Protein AF-A0A1G1P4G5-F1 (afdb_monomer)

Foldseek 3Di:
DDDDDDPPPDDPPPPPVLPDWDADPNDTDSDPPPFDWDQDPNDTGTDDPVVVVVVVVVVVVVVVVVVVVVVVVVVVVVVVVVVVVVVVVVVVVVVVVPDPDDPDPVVVVVVVVVVVVVVVVVVVVVVVVVVVVVVVVVVVVVVVVVVVVVVVVVVVVVVVVVVVVVVVVVVVVVVVVVVVD

Sequence (181 aa):
MCLALCFSGMLPERQCHAQNTKKVDGLNFQVPEDWPIEKRGGVLGPIPTEEYVSMKFKDIDEEFESLKSELRDKISELQSNLDNLGSQLSKGTNNSEEQGAAQGAVGVDVAGILARLDEVESQLGRLDRKLTSKLMDVQKVFEENNLRAQTLEKSFEELQTQFFKLDEEVGYIAEKQRSAY

Solvent-accessible surface area (backbone atoms only — not comparable to full-atom values): 10755 Å² total; per-residue (Å²): 143,82,85,85,78,79,81,81,72,80,71,78,78,76,80,63,87,51,83,40,75,44,76,56,98,88,43,79,39,73,36,59,90,85,60,59,70,46,74,57,97,88,46,77,41,66,62,57,68,69,58,54,52,53,51,53,51,48,54,51,52,54,52,49,53,51,51,51,49,56,50,51,52,53,52,51,52,53,51,53,52,50,54,51,50,52,53,51,49,56,52,54,57,63,57,62,79,78,58,98,80,67,99,75,62,67,67,59,57,54,51,51,50,50,56,51,49,55,50,51,52,52,50,50,54,52,49,50,53,52,50,53,51,52,50,51,52,53,50,50,53,49,54,54,49,52,53,49,49,56,50,50,52,53,53,47,55,52,50,52,54,52,48,54,52,52,54,51,51,51,50,52,52,53,52,53,54,61,76,74,110

Structure (mmCIF, N/CA/C/O backbone):
data_AF-A0A1G1P4G5-F1
#
_entry.id   AF-A0A1G1P4G5-F1
#
loop_
_atom_site.group_PDB
_atom_site.id
_atom_site.type_symbol
_atom_site.label_atom_id
_atom_site.label_alt_id
_atom_site.label_comp_id
_atom_site.label_asym_id
_atom_site.label_entity_id
_atom_site.label_seq_id
_atom_site.pdbx_PDB_ins_code
_atom_site.Cartn_x
_atom_site.Cartn_y
_atom_site.Cartn_z
_atom_site.occupancy
_atom_site.B_iso_or_equiv
_atom_site.auth_seq_id
_atom_site.auth_comp_id
_atom_site.auth_asym_id
_atom_site.auth_atom_id
_atom_site.pdbx_PDB_model_num
ATOM 1 N N . MET A 1 1 ? 58.154 -15.653 -15.538 1.00 44.38 1 MET A N 1
ATOM 2 C CA . MET A 1 1 ? 57.351 -14.847 -14.596 1.00 44.38 1 MET A CA 1
ATOM 3 C C . MET A 1 1 ? 56.565 -13.812 -15.382 1.00 44.38 1 MET A C 1
ATOM 5 O O . MET A 1 1 ? 57.176 -12.892 -15.900 1.00 44.38 1 MET A O 1
ATOM 9 N N . CYS A 1 2 ? 55.254 -14.002 -15.508 1.00 36.62 2 CYS A N 1
ATOM 10 C CA . CYS A 1 2 ? 54.230 -12.951 -15.546 1.00 36.62 2 CYS A CA 1
ATOM 11 C C . CYS A 1 2 ? 52.883 -13.677 -15.498 1.00 36.62 2 CYS A C 1
ATOM 13 O O . CYS A 1 2 ? 52.493 -14.352 -16.446 1.00 36.62 2 CYS A O 1
ATOM 15 N N . LEU A 1 3 ? 52.262 -13.638 -14.321 1.00 37.12 3 LEU A N 1
ATOM 16 C CA . LEU A 1 3 ? 50.957 -14.220 -14.040 1.00 37.12 3 LEU A CA 1
ATOM 17 C C . LEU A 1 3 ? 49.886 -13.350 -14.701 1.00 37.12 3 LEU A C 1
ATOM 19 O O . LEU A 1 3 ? 49.756 -12.172 -14.377 1.00 37.12 3 LEU A O 1
ATOM 23 N N . ALA A 1 4 ? 49.126 -13.945 -15.617 1.00 41.41 4 ALA A N 1
ATOM 24 C CA . ALA A 1 4 ? 47.882 -13.384 -16.116 1.00 41.41 4 ALA A CA 1
ATOM 25 C C . ALA A 1 4 ? 46.827 -13.462 -15.003 1.00 41.41 4 ALA A C 1
ATOM 27 O O . ALA A 1 4 ? 46.321 -14.538 -14.686 1.00 41.41 4 ALA A O 1
ATOM 28 N N . LEU A 1 5 ? 46.511 -12.323 -14.390 1.00 40.78 5 LEU A N 1
ATOM 29 C CA . LEU A 1 5 ? 45.370 -12.195 -13.491 1.00 40.78 5 LEU A CA 1
ATOM 30 C C . LEU A 1 5 ? 44.119 -11.943 -14.337 1.00 40.78 5 LEU A C 1
ATOM 32 O O . LEU A 1 5 ? 43.865 -10.828 -14.786 1.00 40.78 5 LEU A O 1
ATOM 36 N N . CYS A 1 6 ? 43.347 -13.005 -14.562 1.00 39.03 6 CYS A N 1
ATOM 37 C CA . CYS A 1 6 ? 41.973 -12.902 -15.033 1.00 39.03 6 CYS A CA 1
ATOM 38 C C . CYS A 1 6 ? 41.134 -12.258 -13.924 1.00 39.03 6 CYS A C 1
ATOM 40 O O . CYS A 1 6 ? 40.818 -12.896 -12.921 1.00 39.03 6 CYS A O 1
ATOM 42 N N . PHE A 1 7 ? 40.773 -10.992 -14.107 1.00 35.56 7 PHE A N 1
ATOM 43 C CA . PHE A 1 7 ? 39.777 -10.305 -13.293 1.00 35.56 7 PHE A CA 1
ATOM 44 C C . PHE A 1 7 ? 38.386 -10.857 -13.654 1.00 35.56 7 PHE A C 1
ATOM 46 O O . PHE A 1 7 ? 37.657 -10.288 -14.460 1.00 35.56 7 PHE A O 1
ATOM 53 N N . SER A 1 8 ? 38.015 -12.004 -13.079 1.00 42.38 8 SER A N 1
ATOM 54 C CA . SER A 1 8 ? 36.608 -12.418 -12.986 1.00 42.38 8 SER A CA 1
ATOM 55 C C . SER A 1 8 ? 35.958 -11.638 -11.846 1.00 42.38 8 SER A C 1
ATOM 57 O O . SER A 1 8 ? 35.749 -12.149 -10.749 1.00 42.38 8 SER A O 1
ATOM 59 N N . GLY A 1 9 ? 35.712 -10.353 -12.098 1.00 37.72 9 GLY A N 1
ATOM 60 C CA . GLY A 1 9 ? 34.874 -9.516 -11.254 1.00 37.72 9 GLY A CA 1
ATOM 61 C C . GLY A 1 9 ? 33.419 -9.906 -11.469 1.00 37.72 9 GLY A C 1
ATOM 62 O O . GLY A 1 9 ? 32.793 -9.463 -12.426 1.00 37.72 9 GLY A O 1
ATOM 63 N N . MET A 1 10 ? 32.928 -10.775 -10.589 1.00 41.53 10 MET A N 1
ATOM 64 C CA . MET A 1 10 ? 31.521 -11.078 -10.342 1.00 41.53 10 MET A CA 1
ATOM 65 C C . MET A 1 10 ? 30.705 -9.774 -10.335 1.00 41.53 10 MET A C 1
ATOM 67 O O . MET A 1 10 ? 30.746 -9.010 -9.371 1.00 41.53 10 MET A O 1
ATOM 71 N N . LEU A 1 11 ? 29.975 -9.502 -11.417 1.00 40.28 11 LEU A N 1
ATOM 72 C CA . LEU A 1 11 ? 28.860 -8.564 -11.359 1.00 40.28 11 LEU A CA 1
ATOM 73 C C . LEU A 1 11 ? 27.818 -9.186 -10.418 1.00 40.28 11 LEU A C 1
ATOM 75 O O . LEU A 1 11 ? 27.476 -10.355 -10.619 1.00 40.28 11 LEU A O 1
ATOM 79 N N . PRO A 1 12 ? 27.323 -8.466 -9.396 1.00 43.78 12 PRO A N 1
ATOM 80 C CA . PRO A 1 12 ? 26.194 -8.955 -8.624 1.00 43.78 12 PRO A CA 1
ATOM 81 C C . PRO A 1 12 ? 25.030 -9.150 -9.595 1.00 43.78 12 PRO A C 1
ATOM 83 O O . PRO A 1 12 ? 24.704 -8.242 -10.365 1.00 43.78 12 PRO A O 1
ATOM 86 N N . GLU A 1 13 ? 24.448 -10.350 -9.595 1.00 44.91 13 GLU A N 1
ATOM 87 C CA . GLU A 1 13 ? 23.198 -10.640 -10.289 1.00 44.91 13 GLU A CA 1
ATOM 88 C C . GLU A 1 13 ? 22.212 -9.524 -9.955 1.00 44.91 13 GLU A C 1
ATOM 90 O O . GLU A 1 13 ? 21.739 -9.404 -8.822 1.00 44.91 13 GLU A O 1
ATOM 95 N N . ARG A 1 14 ? 21.926 -8.664 -10.939 1.00 43.44 14 ARG A N 1
ATOM 96 C CA . ARG A 1 14 ? 20.788 -7.758 -10.860 1.00 43.44 14 ARG A CA 1
ATOM 97 C C . ARG A 1 14 ? 19.579 -8.669 -10.720 1.00 43.44 14 ARG A C 1
ATOM 99 O O . ARG A 1 14 ? 19.181 -9.304 -11.696 1.00 43.44 14 ARG A O 1
ATOM 106 N N . GLN A 1 15 ? 19.046 -8.775 -9.506 1.00 43.94 15 GLN A N 1
ATOM 107 C CA . GLN A 1 15 ? 17.776 -9.432 -9.244 1.00 43.94 15 GLN A CA 1
ATOM 108 C C . GLN A 1 15 ? 16.715 -8.664 -10.030 1.00 43.94 15 GLN A C 1
ATOM 110 O O . GLN A 1 15 ? 16.171 -7.657 -9.589 1.00 43.94 15 GLN A O 1
ATOM 115 N N . CYS A 1 16 ? 16.483 -9.098 -11.262 1.00 44.03 16 CYS A N 1
ATOM 116 C CA . CYS A 1 16 ? 15.376 -8.654 -12.075 1.00 44.03 16 CYS A CA 1
ATOM 117 C C . CYS A 1 16 ? 14.118 -9.158 -11.366 1.00 44.03 16 CYS A C 1
ATOM 119 O O . CYS A 1 16 ? 13.862 -10.355 -11.293 1.00 44.03 16 CYS A O 1
ATOM 121 N N . HIS A 1 17 ? 13.348 -8.237 -10.787 1.00 54.22 17 HIS A N 1
ATOM 122 C CA . HIS A 1 17 ? 12.143 -8.546 -10.012 1.00 54.22 17 HIS A CA 1
ATOM 123 C C . HIS A 1 17 ? 10.994 -9.156 -10.843 1.00 54.22 17 HIS A C 1
ATOM 125 O O . HIS A 1 17 ? 9.915 -9.396 -10.311 1.00 54.22 17 HIS A O 1
ATOM 131 N N . ALA A 1 18 ? 11.211 -9.475 -12.121 1.00 55.62 18 ALA A N 1
ATOM 132 C CA . ALA A 1 18 ? 10.303 -10.296 -12.912 1.00 55.62 18 ALA A CA 1
ATOM 133 C C . ALA A 1 18 ? 10.624 -11.789 -12.706 1.00 55.62 18 ALA A C 1
ATOM 135 O O . ALA A 1 18 ? 11.143 -12.459 -13.594 1.00 55.62 18 ALA A O 1
ATOM 136 N N . GLN A 1 19 ? 10.348 -12.314 -11.507 1.00 58.97 1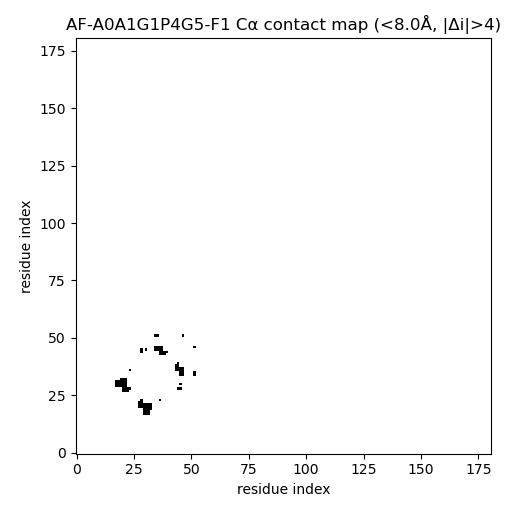9 GLN A N 1
ATOM 137 C CA . GLN A 1 19 ? 10.624 -13.724 -11.183 1.00 58.97 19 GLN A CA 1
ATOM 138 C C . GLN A 1 19 ? 9.630 -14.709 -11.824 1.00 58.97 19 GLN A C 1
ATOM 140 O O . GLN A 1 19 ? 9.916 -15.902 -11.889 1.00 58.97 19 GLN A O 1
ATOM 145 N N . ASN A 1 20 ? 8.501 -14.223 -12.351 1.00 71.38 20 ASN A N 1
ATOM 146 C CA . ASN A 1 20 ? 7.428 -15.064 -12.876 1.00 71.38 20 ASN A CA 1
ATOM 147 C C . ASN A 1 20 ? 7.205 -14.831 -14.376 1.00 71.38 20 ASN A C 1
ATOM 149 O O . ASN A 1 20 ? 7.153 -13.700 -14.857 1.00 71.38 20 ASN A O 1
ATOM 153 N N . THR A 1 21 ? 7.073 -15.932 -15.123 1.00 79.38 21 THR A N 1
ATOM 154 C CA . THR A 1 21 ? 6.713 -15.911 -16.546 1.00 79.38 21 THR A CA 1
ATOM 155 C C . THR A 1 21 ? 5.237 -16.255 -16.690 1.00 79.38 21 THR A C 1
ATOM 157 O O . THR A 1 21 ? 4.823 -17.372 -16.381 1.00 79.38 21 THR A O 1
ATOM 160 N N . LYS A 1 22 ? 4.441 -15.309 -17.188 1.00 83.69 22 LYS A N 1
ATOM 161 C CA . LYS A 1 22 ? 3.013 -15.493 -17.458 1.00 83.69 22 LYS A CA 1
ATOM 162 C C . LYS A 1 22 ? 2.816 -15.847 -18.928 1.00 83.69 22 LYS A C 1
ATOM 164 O O . LYS A 1 22 ? 3.270 -15.114 -19.807 1.00 83.69 22 LYS A O 1
ATOM 169 N N . LYS A 1 23 ? 2.155 -16.974 -19.204 1.00 85.44 23 LYS A N 1
ATOM 170 C CA . LYS A 1 23 ? 1.887 -17.439 -20.571 1.00 85.44 23 LYS A CA 1
ATOM 171 C C . LYS A 1 23 ? 0.440 -17.156 -20.959 1.00 85.44 23 LYS A C 1
ATOM 173 O O . LYS A 1 23 ? -0.471 -17.681 -20.326 1.00 85.44 23 LYS A O 1
ATOM 178 N N . VAL A 1 24 ? 0.238 -16.368 -22.012 1.00 85.19 24 VAL A N 1
ATOM 17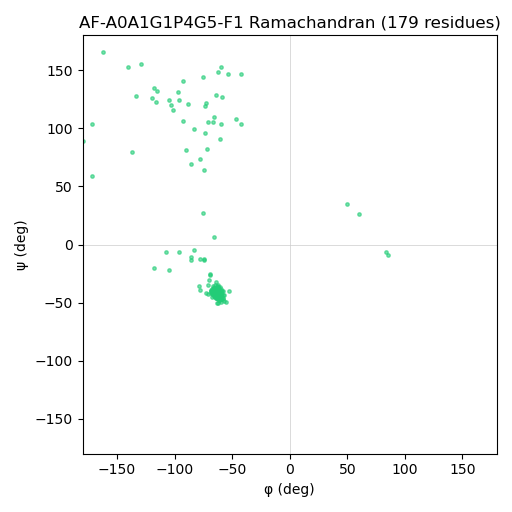9 C CA . VAL A 1 24 ? -1.088 -16.032 -22.556 1.00 85.19 24 VAL A CA 1
ATOM 180 C C . VAL A 1 24 ? -1.045 -16.190 -24.072 1.00 85.19 24 VAL A C 1
ATOM 182 O O . VAL A 1 24 ? -0.134 -15.676 -24.713 1.00 85.19 24 VAL A O 1
ATOM 185 N N . ASP A 1 25 ? -1.980 -16.954 -24.640 1.00 81.38 25 ASP A N 1
ATOM 186 C CA . ASP A 1 25 ? -2.090 -17.224 -26.086 1.00 81.38 25 ASP A CA 1
ATOM 187 C C . ASP A 1 25 ? -0.778 -17.671 -26.762 1.00 81.38 25 ASP A C 1
ATOM 189 O O . ASP A 1 25 ? -0.487 -17.354 -27.912 1.00 81.38 25 ASP A O 1
ATOM 193 N N . GLY A 1 26 ? 0.044 -18.430 -26.029 1.00 83.50 26 GLY A N 1
ATOM 194 C CA . GLY A 1 26 ? 1.330 -18.934 -26.518 1.00 83.50 26 GLY A CA 1
ATOM 195 C C . GLY A 1 26 ? 2.501 -17.953 -26.394 1.00 83.50 26 GLY A C 1
ATOM 196 O O . GLY A 1 26 ? 3.637 -18.368 -26.615 1.00 83.50 26 GLY A O 1
ATOM 197 N N . LEU A 1 27 ? 2.252 -16.707 -25.983 1.00 83.06 27 LEU A N 1
ATOM 198 C CA . LEU A 1 27 ? 3.266 -15.694 -25.700 1.00 83.06 27 LEU A CA 1
ATOM 199 C C . LEU A 1 27 ? 3.654 -15.715 -24.219 1.00 83.06 27 LEU A C 1
ATOM 201 O O . LEU A 1 27 ? 2.807 -15.894 -23.345 1.00 83.06 27 LEU A O 1
ATOM 205 N N . ASN A 1 28 ? 4.946 -15.536 -23.947 1.00 87.19 28 ASN A N 1
ATOM 206 C CA . ASN A 1 28 ? 5.502 -15.508 -22.598 1.00 87.19 28 ASN A CA 1
ATOM 207 C C . ASN A 1 28 ? 5.835 -14.063 -22.2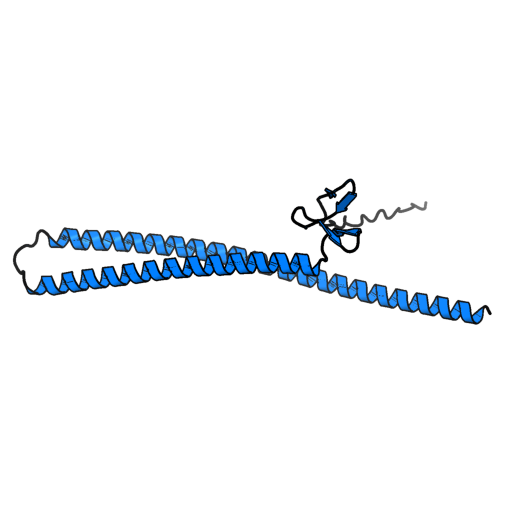17 1.00 87.19 28 ASN A C 1
ATOM 209 O O . ASN A 1 28 ? 6.612 -13.409 -22.910 1.00 87.19 28 ASN A O 1
ATOM 213 N N . PHE A 1 29 ? 5.285 -13.594 -21.102 1.00 87.25 29 PHE A N 1
ATOM 214 C CA . PHE A 1 29 ? 5.503 -12.252 -20.572 1.00 87.25 29 PHE A CA 1
ATOM 215 C C . PHE A 1 29 ? 6.224 -12.334 -19.224 1.00 87.25 29 PHE A C 1
ATOM 217 O O . PHE A 1 29 ? 5.832 -13.112 -18.355 1.00 87.25 29 PHE A O 1
ATOM 224 N N . GLN A 1 30 ? 7.275 -11.532 -19.051 1.00 88.31 30 GLN A N 1
ATOM 225 C CA . GLN A 1 30 ? 7.998 -11.393 -17.783 1.00 88.31 30 GLN A CA 1
ATOM 226 C C . GLN A 1 30 ? 7.366 -10.268 -16.966 1.00 88.31 30 GLN A C 1
ATOM 228 O O . GLN A 1 30 ? 7.819 -9.127 -17.002 1.00 88.31 30 GLN A O 1
ATOM 233 N N . VAL A 1 31 ? 6.274 -10.589 -16.280 1.00 87.25 31 VAL A N 1
ATOM 234 C CA . VAL A 1 31 ? 5.516 -9.639 -15.463 1.00 87.25 31 VAL A CA 1
ATOM 235 C C . VAL A 1 31 ? 5.039 -10.317 -14.174 1.00 87.25 31 VAL A C 1
ATOM 237 O O . VAL A 1 31 ? 4.851 -11.536 -14.167 1.00 87.25 31 VAL A O 1
ATOM 240 N N . PRO A 1 32 ? 4.841 -9.549 -13.087 1.00 86.00 32 PRO A N 1
ATOM 241 C CA . PRO A 1 32 ? 4.101 -9.976 -11.904 1.00 86.00 32 PRO A CA 1
ATOM 242 C C . PRO A 1 32 ? 2.815 -10.747 -12.231 1.00 86.00 32 PRO A C 1
ATOM 244 O O . PRO A 1 32 ? 2.156 -10.506 -13.244 1.00 86.00 32 PRO A O 1
ATOM 247 N N . GLU A 1 33 ? 2.467 -11.700 -11.368 1.00 84.88 33 GLU A N 1
ATOM 248 C CA . GLU A 1 33 ? 1.374 -12.657 -11.594 1.00 84.88 33 GLU A CA 1
ATOM 249 C C . GLU A 1 33 ? 0.011 -11.971 -11.778 1.00 84.88 33 GLU A C 1
ATOM 251 O O . GLU A 1 33 ? -0.790 -12.332 -12.649 1.00 84.88 33 GLU A O 1
ATOM 256 N N . ASP A 1 34 ? -0.200 -10.918 -11.005 1.00 86.19 34 ASP A N 1
ATOM 257 C CA . ASP A 1 34 ? -1.376 -10.064 -10.945 1.00 86.19 34 ASP A CA 1
ATOM 258 C C . ASP A 1 34 ? -1.401 -8.959 -12.012 1.00 86.19 34 ASP A C 1
ATOM 260 O O . ASP A 1 34 ? -2.410 -8.269 -12.147 1.00 86.19 34 ASP A O 1
ATOM 264 N N . TRP A 1 35 ? -0.344 -8.806 -12.819 1.00 89.12 35 TRP A N 1
ATOM 265 C CA . TRP A 1 35 ? -0.330 -7.825 -13.902 1.00 89.12 35 TRP A CA 1
ATOM 266 C C . TRP A 1 35 ? -1.236 -8.291 -15.056 1.00 89.12 35 TRP A C 1
ATOM 268 O O . TRP A 1 35 ? -1.039 -9.388 -15.610 1.00 89.12 35 TRP A O 1
ATOM 278 N N . PRO A 1 36 ? -2.252 -7.500 -15.444 1.00 90.06 36 PRO A N 1
ATOM 279 C CA . PRO A 1 36 ? -3.166 -7.878 -16.512 1.00 90.06 36 PRO A CA 1
ATOM 280 C C . PRO A 1 36 ? -2.517 -7.725 -17.893 1.00 90.06 36 PRO A C 1
ATOM 282 O O . PRO A 1 36 ? -1.725 -6.815 -18.151 1.00 90.06 36 PRO A O 1
ATOM 285 N N . ILE A 1 37 ? -2.867 -8.649 -18.788 1.00 90.06 37 ILE A N 1
ATOM 286 C CA . ILE A 1 37 ? -2.421 -8.682 -20.183 1.00 90.06 37 ILE A CA 1
ATOM 287 C C . ILE A 1 37 ? -3.661 -8.492 -21.048 1.00 90.06 37 ILE A C 1
ATOM 289 O O . ILE A 1 37 ? -4.614 -9.263 -20.942 1.00 90.06 37 ILE A O 1
ATOM 293 N N . GLU A 1 38 ? -3.645 -7.472 -21.898 1.00 90.19 38 GLU A N 1
ATOM 294 C CA . GLU A 1 38 ? -4.788 -7.062 -22.708 1.00 90.19 38 GLU A CA 1
ATOM 295 C C . GLU A 1 38 ? -4.405 -6.916 -24.179 1.00 90.19 38 GLU A C 1
ATOM 297 O O . GLU A 1 38 ? -3.252 -6.669 -24.541 1.00 90.19 38 GLU A O 1
ATOM 302 N N . LYS A 1 39 ? -5.400 -7.057 -25.058 1.00 88.94 39 LYS A N 1
ATOM 303 C CA . LYS A 1 39 ? -5.226 -6.812 -26.488 1.00 88.94 39 LYS A CA 1
ATOM 304 C C . LYS A 1 39 ? -5.589 -5.365 -26.801 1.00 88.94 39 LYS A C 1
ATOM 306 O O . LYS A 1 39 ? -6.767 -5.020 -26.848 1.00 88.94 39 LYS A O 1
ATOM 311 N N . ARG A 1 40 ? -4.588 -4.525 -27.068 1.00 83.62 40 ARG A N 1
ATOM 312 C CA . ARG A 1 40 ? -4.765 -3.105 -27.416 1.00 83.62 40 ARG A CA 1
ATOM 313 C C . ARG A 1 40 ? -4.187 -2.843 -28.803 1.00 83.62 40 ARG A C 1
ATOM 315 O O . ARG A 1 40 ? -3.062 -3.226 -29.102 1.00 83.62 40 ARG A O 1
ATOM 322 N N . GLY A 1 41 ? -4.989 -2.262 -29.696 1.00 81.88 41 GLY A N 1
ATOM 323 C CA . GLY A 1 41 ? -4.559 -1.995 -31.077 1.00 81.88 41 GLY A CA 1
ATOM 324 C C . GLY A 1 41 ? -4.153 -3.247 -31.870 1.00 81.88 41 GLY A C 1
ATOM 325 O O . GLY A 1 41 ? -3.328 -3.164 -32.771 1.00 81.88 41 GLY A O 1
ATOM 326 N N . GLY A 1 42 ? -4.691 -4.422 -31.521 1.00 86.38 42 GLY A N 1
ATOM 327 C CA . GLY A 1 42 ? -4.344 -5.693 -32.167 1.00 86.38 42 GLY A CA 1
ATOM 328 C C . GLY A 1 42 ? -3.104 -6.394 -31.600 1.00 86.38 42 GLY A C 1
ATOM 329 O O . GLY A 1 42 ? -2.902 -7.565 -31.920 1.00 86.38 42 GLY A O 1
ATOM 330 N N . VAL A 1 43 ? -2.341 -5.738 -30.722 1.00 84.12 43 VAL A N 1
ATOM 331 C CA . VAL A 1 43 ? -1.168 -6.300 -30.039 1.00 84.12 43 VAL A CA 1
ATOM 332 C C . VAL A 1 43 ? -1.577 -6.793 -28.653 1.00 84.12 43 VAL A C 1
ATOM 334 O O . VAL A 1 43 ? -2.262 -6.083 -27.917 1.00 84.12 43 VAL A O 1
ATOM 337 N N . LEU A 1 44 ? -1.192 -8.023 -28.310 1.00 90.06 44 LEU A N 1
ATOM 338 C CA . LEU A 1 44 ? -1.388 -8.589 -26.976 1.00 90.06 44 LEU A CA 1
ATOM 339 C C . LEU A 1 44 ? -0.181 -8.231 -26.104 1.00 90.06 44 LEU A C 1
ATOM 341 O O . LEU A 1 44 ? 0.945 -8.590 -26.449 1.00 90.06 44 LEU A O 1
ATOM 345 N N . GLY A 1 45 ? -0.406 -7.531 -24.994 1.00 89.62 45 GLY A N 1
ATOM 346 C CA . GLY A 1 45 ? 0.675 -7.105 -24.111 1.00 89.62 45 GLY A CA 1
ATOM 347 C C . GLY A 1 45 ? 0.202 -6.709 -22.715 1.00 89.62 45 GLY A C 1
ATOM 348 O O . GLY A 1 45 ? -1.000 -6.551 -22.491 1.00 89.62 45 GLY A O 1
ATOM 349 N N . PRO A 1 46 ? 1.130 -6.583 -21.754 1.00 89.69 46 PRO A N 1
ATOM 350 C CA . PRO A 1 46 ? 0.802 -6.074 -20.431 1.00 89.69 46 PRO A CA 1
ATOM 351 C C . PRO A 1 46 ? 0.292 -4.635 -20.526 1.00 89.69 46 PRO A C 1
ATOM 353 O O . PRO A 1 46 ? 0.712 -3.875 -21.404 1.00 89.69 46 PRO A O 1
ATOM 356 N N . ILE A 1 47 ? -0.606 -4.257 -19.615 1.00 91.50 47 ILE A N 1
ATOM 357 C CA . ILE A 1 47 ? -1.017 -2.853 -19.497 1.00 91.50 47 ILE A CA 1
ATOM 358 C C . ILE A 1 47 ? 0.199 -1.966 -19.168 1.00 91.50 47 ILE A C 1
ATOM 360 O O . ILE A 1 47 ? 1.150 -2.458 -18.546 1.00 91.50 47 ILE A O 1
ATOM 364 N N . PRO A 1 48 ? 0.186 -0.676 -19.553 1.00 90.19 48 PRO A N 1
ATOM 365 C CA . PRO A 1 48 ? 1.243 0.263 -19.196 1.00 90.19 48 PRO A CA 1
ATOM 366 C C . PRO A 1 48 ? 1.502 0.298 -17.688 1.00 90.19 48 PRO A C 1
ATOM 368 O O . PRO A 1 48 ? 0.585 0.144 -16.875 1.00 90.19 48 PRO A O 1
ATOM 371 N N . THR A 1 49 ? 2.759 0.529 -17.318 1.00 87.19 49 THR A N 1
ATOM 372 C CA . THR A 1 49 ? 3.217 0.616 -15.926 1.00 87.19 49 THR A CA 1
ATOM 373 C C . THR A 1 49 ? 2.406 1.610 -15.110 1.00 87.19 49 THR A C 1
ATOM 375 O O . THR A 1 49 ? 2.059 1.332 -13.967 1.00 87.19 49 THR A O 1
ATOM 378 N N . GLU A 1 50 ? 2.057 2.747 -15.702 1.00 89.38 50 GLU A N 1
ATOM 379 C CA . GLU A 1 50 ? 1.338 3.836 -15.043 1.00 89.38 50 GLU A CA 1
ATOM 380 C C . GLU A 1 50 ? -0.077 3.396 -14.655 1.00 89.38 50 GLU A C 1
ATOM 382 O O . GLU A 1 50 ? -0.559 3.709 -13.566 1.00 89.38 50 GLU A O 1
ATOM 387 N N . GLU A 1 51 ? -0.731 2.625 -15.524 1.00 89.38 51 GLU A N 1
ATOM 388 C CA . GLU A 1 51 ? -2.075 2.098 -15.298 1.00 89.38 51 GLU A CA 1
ATOM 389 C C . GLU A 1 51 ? -2.063 0.980 -14.252 1.00 89.38 51 GLU A C 1
ATOM 391 O O . GLU A 1 51 ? -2.899 0.980 -13.350 1.00 89.38 51 GLU A O 1
ATOM 396 N N . TYR A 1 52 ? -1.074 0.084 -14.312 1.00 89.75 52 TYR A N 1
ATOM 397 C CA . TYR A 1 52 ? -0.893 -0.969 -13.311 1.00 89.75 52 TYR A CA 1
ATOM 398 C C . TYR A 1 52 ? -0.647 -0.392 -11.913 1.00 89.75 52 TYR A C 1
ATOM 400 O O . TYR A 1 52 ? -1.297 -0.786 -10.946 1.00 89.75 52 TYR A O 1
ATOM 408 N N . VAL A 1 53 ? 0.249 0.590 -11.810 1.00 88.81 53 VAL A N 1
ATOM 409 C CA . VAL A 1 53 ? 0.544 1.279 -10.550 1.00 88.81 53 VAL A CA 1
ATOM 410 C C . VAL A 1 53 ? -0.689 2.027 -10.041 1.00 88.81 53 VAL A C 1
ATOM 412 O O . VAL A 1 53 ? -1.013 1.935 -8.860 1.00 88.81 53 VAL A O 1
ATOM 415 N N . SER A 1 54 ? -1.431 2.701 -10.925 1.00 90.31 54 SER A N 1
ATOM 416 C CA . SER A 1 54 ? -2.681 3.378 -10.555 1.00 90.31 54 SER A CA 1
ATOM 417 C C . SER A 1 54 ? -3.736 2.407 -10.024 1.00 90.31 54 SER A C 1
ATOM 419 O O . SER A 1 54 ? -4.444 2.734 -9.075 1.00 90.31 54 SER A O 1
ATOM 421 N N . MET A 1 55 ? -3.842 1.214 -10.614 1.00 89.44 55 MET A N 1
ATOM 422 C CA . MET A 1 55 ? -4.737 0.160 -10.136 1.00 89.44 55 MET A CA 1
ATOM 423 C C . MET A 1 55 ? -4.347 -0.286 -8.724 1.00 89.44 55 MET A C 1
ATOM 425 O O . MET A 1 55 ? -5.192 -0.307 -7.839 1.00 89.44 55 MET A O 1
ATOM 429 N N . LYS A 1 56 ? -3.054 -0.524 -8.478 1.00 89.31 56 LYS A N 1
ATOM 430 C CA . LYS A 1 56 ? -2.561 -0.898 -7.145 1.00 89.31 56 LYS A CA 1
ATOM 431 C C . LYS A 1 56 ? -2.782 0.169 -6.086 1.00 89.31 56 LYS A C 1
ATOM 433 O O . LYS A 1 56 ? -3.107 -0.171 -4.955 1.00 89.31 56 LYS A O 1
ATOM 438 N N . PHE A 1 57 ? -2.635 1.443 -6.435 1.00 91.19 57 PHE A N 1
ATOM 439 C CA . PHE A 1 57 ? -2.949 2.520 -5.500 1.00 91.19 57 PHE A CA 1
ATOM 440 C C . PHE A 1 57 ? -4.439 2.581 -5.163 1.00 91.19 57 PHE A C 1
ATOM 442 O O . PHE A 1 57 ? -4.770 2.763 -3.998 1.00 91.19 57 PHE A O 1
ATOM 449 N N . LYS A 1 58 ? -5.328 2.348 -6.136 1.00 90.25 58 LYS A N 1
ATOM 450 C CA . LYS A 1 58 ? -6.771 2.269 -5.865 1.00 90.25 58 LYS A CA 1
ATOM 451 C C . LYS A 1 58 ? -7.124 1.122 -4.924 1.00 90.25 58 LYS A C 1
ATOM 453 O O . LYS A 1 58 ? -7.868 1.353 -3.981 1.00 90.25 58 LYS A O 1
ATOM 458 N N . ASP A 1 59 ? -6.560 -0.066 -5.144 1.00 88.31 59 ASP A N 1
ATOM 459 C CA . ASP A 1 59 ? -6.789 -1.217 -4.261 1.00 88.31 59 ASP A CA 1
ATOM 460 C C . ASP A 1 59 ? -6.382 -0.881 -2.810 1.00 88.31 59 ASP A C 1
ATOM 462 O O . ASP A 1 59 ? -7.123 -1.146 -1.865 1.00 88.31 59 ASP A O 1
ATOM 466 N N . ILE A 1 60 ? -5.228 -0.225 -2.633 1.00 87.88 60 ILE A N 1
ATOM 467 C CA . ILE A 1 60 ? -4.738 0.215 -1.317 1.00 87.88 60 ILE A CA 1
ATOM 468 C C . ILE A 1 60 ? -5.656 1.281 -0.702 1.00 87.88 60 ILE A C 1
ATOM 470 O O . ILE A 1 60 ? -5.942 1.221 0.495 1.00 87.88 60 ILE A O 1
ATOM 474 N N . ASP A 1 61 ? -6.123 2.250 -1.491 1.00 88.38 61 ASP A N 1
ATOM 475 C CA . ASP A 1 61 ? -7.044 3.291 -1.023 1.00 88.38 61 ASP A CA 1
ATOM 476 C C . ASP A 1 61 ? -8.383 2.688 -0.560 1.00 88.38 61 ASP A C 1
ATOM 478 O O . ASP A 1 61 ? -8.921 3.088 0.477 1.00 88.38 61 ASP A O 1
ATOM 482 N N . GLU A 1 62 ? -8.904 1.693 -1.281 1.00 90.25 62 GLU A N 1
ATOM 483 C CA . GLU A 1 62 ? -10.123 0.965 -0.911 1.00 90.25 62 GLU A CA 1
ATOM 484 C C . GLU A 1 62 ? -9.943 0.174 0.392 1.00 90.25 62 GLU A C 1
ATOM 486 O O . GLU A 1 62 ? -10.786 0.260 1.294 1.00 90.25 62 GLU A O 1
ATOM 491 N N . GLU A 1 63 ? -8.825 -0.543 0.544 1.00 88.88 63 GLU A N 1
ATOM 492 C CA . GLU A 1 63 ? -8.483 -1.227 1.796 1.00 88.88 63 GLU A CA 1
ATOM 493 C C . GLU A 1 63 ? -8.364 -0.241 2.966 1.00 88.88 63 GLU A C 1
ATOM 495 O O . GLU A 1 63 ? -8.833 -0.516 4.077 1.00 88.88 63 GLU A O 1
ATOM 500 N N . PHE A 1 64 ? -7.771 0.929 2.723 1.00 91.19 64 PHE A N 1
ATOM 501 C CA . PHE A 1 64 ? -7.599 1.958 3.739 1.00 91.19 64 PHE A CA 1
ATOM 502 C C . PHE A 1 64 ? -8.937 2.560 4.184 1.00 91.19 64 PHE A C 1
ATOM 504 O O . PHE A 1 64 ? -9.186 2.687 5.388 1.00 91.19 64 PHE A O 1
ATOM 511 N N . GLU A 1 65 ? -9.831 2.887 3.249 1.00 89.69 65 GLU A N 1
ATOM 512 C CA . GLU A 1 65 ? -11.171 3.382 3.583 1.00 89.69 65 GLU A CA 1
ATOM 513 C C . GLU A 1 65 ? -12.019 2.310 4.287 1.00 89.69 65 GLU A C 1
ATOM 515 O O . GLU A 1 65 ? -12.707 2.623 5.264 1.00 89.69 65 GLU A O 1
ATOM 520 N N . SER A 1 66 ? -11.902 1.036 3.896 1.00 89.62 66 SER A N 1
ATOM 521 C CA . SER A 1 66 ? -12.540 -0.075 4.616 1.00 89.62 66 SER A CA 1
ATOM 522 C C . SER A 1 66 ? -12.050 -0.163 6.065 1.00 89.62 66 SER A C 1
ATOM 524 O O . SER A 1 66 ? -12.850 -0.253 6.999 1.00 89.62 66 SER A O 1
ATOM 526 N N . LEU A 1 67 ? -10.734 -0.085 6.280 1.00 87.94 67 LEU A N 1
ATOM 527 C CA . LEU A 1 67 ? -10.139 -0.144 7.615 1.00 87.94 67 LEU A CA 1
ATOM 528 C C . LEU A 1 67 ? -10.578 1.040 8.488 1.00 87.94 67 LEU A C 1
ATOM 530 O O . LEU A 1 67 ? -10.849 0.888 9.681 1.00 87.94 67 LEU A O 1
ATOM 534 N N . LYS A 1 68 ? -10.664 2.228 7.892 1.00 90.06 68 LYS A N 1
ATOM 535 C CA . LYS A 1 68 ? -11.137 3.448 8.549 1.00 90.06 68 LYS A CA 1
ATOM 536 C C . LYS A 1 68 ? -12.614 3.357 8.931 1.00 90.06 68 LYS A C 1
ATOM 538 O O . LYS A 1 68 ? -12.975 3.833 10.009 1.00 90.06 68 LYS A O 1
ATOM 543 N N . SER A 1 69 ? -13.449 2.735 8.096 1.00 89.50 69 SER A N 1
ATOM 544 C CA . SER A 1 69 ? -14.847 2.446 8.433 1.00 89.50 69 SER A CA 1
ATOM 545 C C . SER A 1 69 ? -14.936 1.490 9.620 1.00 89.50 69 SER A C 1
ATOM 547 O O . SER A 1 69 ? -15.573 1.823 10.614 1.00 89.50 69 SER A O 1
ATOM 549 N N . GLU A 1 70 ? -14.215 0.364 9.582 1.00 90.56 70 GLU A N 1
ATOM 550 C CA . GLU A 1 70 ? -14.215 -0.612 10.681 1.00 90.56 70 GLU A CA 1
ATOM 551 C C . GLU A 1 70 ? -13.759 0.025 12.005 1.00 90.56 70 GLU A C 1
ATOM 553 O O . GLU A 1 70 ? -14.322 -0.233 13.071 1.00 90.56 70 GLU A O 1
ATOM 558 N N . LEU A 1 71 ? -12.746 0.894 11.950 1.00 90.06 71 LEU A N 1
ATOM 559 C CA . LEU A 1 71 ? -12.275 1.624 13.122 1.00 90.06 71 LEU A CA 1
ATOM 560 C C . LEU A 1 71 ? -13.344 2.583 13.663 1.00 90.06 71 LEU A C 1
ATOM 562 O O . LEU A 1 71 ? -13.547 2.650 14.875 1.00 90.06 71 LEU A O 1
ATOM 566 N N . ARG A 1 72 ? -14.034 3.314 12.781 1.00 90.31 72 ARG A N 1
ATOM 567 C CA . ARG A 1 72 ? -15.119 4.225 13.165 1.00 90.31 72 ARG A CA 1
ATOM 568 C C . ARG A 1 72 ? -16.270 3.474 13.831 1.00 90.31 72 ARG A C 1
ATOM 570 O O . ARG A 1 72 ? -16.783 3.948 14.846 1.00 90.31 72 ARG A O 1
ATOM 577 N N . ASP A 1 73 ? -16.641 2.318 13.297 1.00 90.69 73 ASP A N 1
ATOM 578 C CA . ASP A 1 73 ? -17.725 1.501 13.840 1.00 90.69 73 ASP A CA 1
ATOM 579 C C . ASP A 1 73 ? -17.378 1.015 15.252 1.00 90.69 73 ASP A C 1
ATOM 581 O O . ASP A 1 73 ? -18.166 1.196 16.179 1.00 90.69 73 ASP A O 1
ATOM 585 N N . LYS A 1 74 ? -16.147 0.529 15.461 1.00 88.94 74 LYS A N 1
ATOM 586 C CA . LYS A 1 74 ? -15.671 0.112 16.792 1.00 88.94 74 LYS A CA 1
ATOM 587 C C . LYS A 1 74 ? -15.598 1.257 17.795 1.00 88.94 74 LYS A C 1
ATOM 589 O O . LYS A 1 74 ? -15.916 1.066 18.966 1.00 88.94 74 LYS A O 1
ATOM 594 N N . ILE A 1 75 ? -15.186 2.449 17.363 1.00 88.88 75 ILE A N 1
ATOM 595 C CA . ILE A 1 75 ? -15.189 3.637 18.230 1.00 88.88 75 ILE A CA 1
ATOM 596 C C . ILE A 1 75 ? -16.623 4.004 18.624 1.00 88.88 75 ILE A C 1
ATOM 598 O O . ILE A 1 75 ? -16.875 4.305 19.788 1.00 88.88 75 ILE A O 1
ATOM 602 N N . SER A 1 76 ? -17.563 3.937 17.681 1.00 89.25 76 SER A N 1
ATOM 603 C CA . SER A 1 76 ? -18.976 4.238 17.939 1.00 89.25 76 SER A CA 1
ATOM 604 C C . SER A 1 76 ? -19.600 3.221 18.901 1.00 89.25 76 SER A C 1
ATOM 606 O O . SER A 1 76 ? -20.329 3.594 19.819 1.00 89.25 76 SER A O 1
ATOM 608 N N . GLU A 1 77 ? -19.263 1.938 18.749 1.00 90.12 77 GLU A N 1
ATOM 609 C CA . GLU A 1 77 ? -19.665 0.878 19.675 1.00 90.12 77 GLU A CA 1
ATOM 610 C C . GLU A 1 77 ? -19.129 1.143 21.091 1.00 90.12 77 GLU A C 1
ATOM 612 O O . GLU A 1 77 ? -19.894 1.132 22.058 1.00 90.12 77 GLU A O 1
ATOM 617 N N . LEU A 1 78 ? -17.840 1.476 21.221 1.00 87.19 78 LEU A N 1
ATOM 618 C CA . LEU A 1 78 ? -17.231 1.836 22.505 1.00 87.19 78 LEU A CA 1
ATOM 619 C C . LEU A 1 78 ? -17.905 3.052 23.153 1.00 87.19 78 LEU A C 1
ATOM 621 O O . LEU A 1 78 ? -18.176 3.024 24.353 1.00 87.19 78 LEU A O 1
ATOM 625 N N . GLN A 1 79 ? -18.212 4.093 22.376 1.00 87.25 79 GLN A N 1
ATOM 626 C CA . GLN A 1 79 ? -18.940 5.266 22.867 1.00 87.25 79 GLN A CA 1
ATOM 627 C C . GLN A 1 79 ? -20.323 4.882 23.400 1.00 87.25 79 GLN A C 1
ATOM 629 O O . GLN A 1 79 ? -20.668 5.243 24.522 1.00 87.25 79 GLN A O 1
ATOM 634 N N . SER A 1 80 ? -21.077 4.068 22.656 1.00 87.12 80 SER A N 1
ATOM 635 C CA . SER A 1 80 ? -22.404 3.616 23.090 1.00 87.12 80 SER A CA 1
ATOM 636 C C . SER A 1 80 ? -22.362 2.783 24.377 1.00 87.12 80 SER A C 1
ATOM 638 O O . SER A 1 80 ? -23.230 2.915 25.243 1.00 87.12 80 SER A O 1
ATOM 640 N N . ASN A 1 81 ? -21.320 1.964 24.546 1.00 90.31 81 ASN A N 1
ATOM 641 C CA . ASN A 1 81 ? -21.113 1.173 25.753 1.00 90.31 81 ASN A CA 1
ATOM 642 C C . ASN A 1 81 ? -20.778 2.061 26.958 1.00 90.31 81 ASN A C 1
ATOM 644 O O . ASN A 1 81 ? -21.294 1.818 28.050 1.00 90.31 81 ASN A O 1
ATOM 648 N N . LEU A 1 82 ? -19.970 3.109 26.762 1.00 86.38 82 LEU A N 1
ATOM 649 C CA . LEU A 1 82 ? -19.675 4.101 27.799 1.00 86.38 82 LEU A CA 1
ATOM 650 C C . LEU A 1 82 ? -20.919 4.900 28.201 1.00 86.38 82 LEU A C 1
ATOM 652 O O . LEU A 1 82 ? -21.172 5.056 29.395 1.00 86.38 82 LEU A O 1
ATOM 656 N N . ASP A 1 83 ? -21.729 5.339 27.239 1.00 85.62 83 ASP A N 1
ATOM 657 C CA . ASP A 1 83 ? -22.977 6.058 27.514 1.00 85.62 83 ASP A CA 1
ATOM 658 C C . ASP A 1 83 ? -23.977 5.175 28.274 1.00 85.62 83 ASP A C 1
ATOM 660 O O . ASP A 1 83 ? -24.615 5.611 29.239 1.00 85.62 83 ASP A O 1
ATOM 664 N N . ASN A 1 84 ? -24.080 3.899 27.894 1.00 87.12 84 ASN A N 1
ATOM 665 C CA . ASN A 1 84 ? -24.912 2.932 28.600 1.00 87.12 84 ASN A CA 1
ATOM 666 C C . ASN A 1 84 ? -24.419 2.724 30.041 1.00 87.12 84 ASN A C 1
ATOM 668 O O . ASN A 1 84 ? -25.224 2.799 30.972 1.00 87.12 84 ASN A O 1
ATOM 672 N N . LEU A 1 85 ? -23.108 2.557 30.247 1.00 79.25 85 LEU A N 1
ATOM 673 C CA . LEU A 1 85 ? -22.510 2.447 31.581 1.00 79.25 85 LEU A CA 1
ATOM 674 C C . LEU A 1 85 ? -22.786 3.700 32.428 1.00 79.25 85 LEU A C 1
ATOM 676 O O . LEU A 1 85 ? -23.212 3.583 33.576 1.00 79.25 85 LEU A O 1
ATOM 680 N N . GLY A 1 86 ? -22.616 4.892 31.851 1.00 80.31 86 GLY A N 1
ATOM 681 C CA . GLY A 1 86 ? -22.938 6.160 32.504 1.00 80.31 86 GLY A CA 1
ATOM 682 C C . GLY A 1 86 ? -24.405 6.224 32.930 1.00 80.31 86 GLY A C 1
ATOM 683 O O . GLY A 1 86 ? -24.710 6.576 34.067 1.00 80.31 86 GLY A O 1
ATOM 684 N N . SER A 1 87 ? -25.320 5.780 32.063 1.00 80.12 87 SER A N 1
ATOM 685 C CA . SER A 1 87 ? -26.750 5.725 32.376 1.00 80.12 87 SER A CA 1
ATOM 686 C C . SER A 1 87 ? -27.095 4.711 33.477 1.00 80.12 87 SER A C 1
ATOM 688 O O . SER A 1 87 ? -27.983 4.970 34.292 1.00 80.12 87 SER A O 1
ATOM 690 N N . GLN A 1 8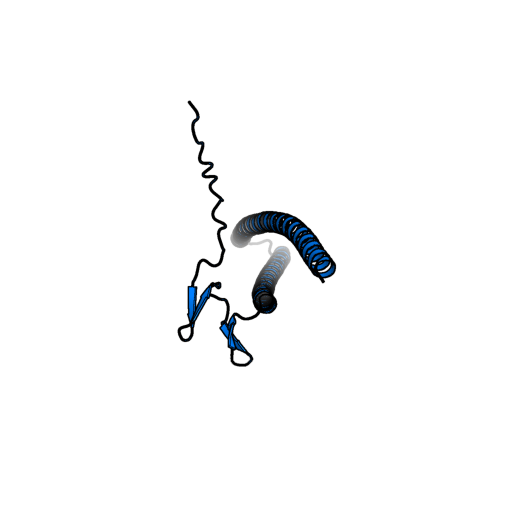8 ? -26.395 3.570 33.534 1.00 81.25 88 GLN A N 1
ATOM 691 C CA . GLN A 1 88 ? -26.544 2.576 34.601 1.00 81.25 88 GLN A CA 1
ATOM 692 C C . GLN A 1 88 ? -26.050 3.134 35.935 1.00 81.25 88 GLN A C 1
ATOM 694 O O . GLN A 1 88 ? -26.743 2.999 36.942 1.00 81.25 88 GLN A O 1
ATOM 699 N N . LEU A 1 89 ? -24.917 3.838 35.927 1.00 72.56 89 LEU A N 1
ATOM 700 C CA . LEU A 1 89 ? -24.372 4.481 37.116 1.00 72.56 89 LEU A CA 1
ATOM 701 C C . LEU A 1 89 ? -25.308 5.581 37.632 1.00 72.56 89 LEU A C 1
ATOM 703 O O . LEU A 1 89 ? -25.638 5.586 38.811 1.00 72.56 89 LEU A O 1
ATOM 707 N N . SER A 1 90 ? -25.822 6.456 36.761 1.00 72.62 90 SER A N 1
ATOM 708 C CA . SER A 1 90 ? -26.791 7.486 37.161 1.00 72.62 90 SER A CA 1
ATOM 709 C C . SER A 1 90 ? -28.084 6.894 37.734 1.00 72.62 90 SER A C 1
ATOM 711 O O . SER A 1 90 ? -28.636 7.439 38.687 1.00 72.62 90 SER A O 1
ATOM 713 N N . LYS A 1 91 ? -28.561 5.758 37.207 1.00 72.06 91 LYS A N 1
ATOM 714 C CA . LYS A 1 91 ? -29.711 5.035 37.778 1.00 72.06 91 LYS A CA 1
ATOM 715 C C . LYS A 1 91 ? -29.384 4.413 39.139 1.00 72.06 91 LYS A C 1
ATOM 717 O O . LYS A 1 91 ? -30.213 4.488 40.040 1.00 72.06 91 LYS A O 1
ATOM 722 N N . GLY A 1 92 ? -28.188 3.848 39.303 1.00 60.03 92 GLY A N 1
ATOM 723 C CA . GLY A 1 92 ? -27.701 3.329 40.584 1.00 60.03 92 GLY A CA 1
ATOM 724 C C . GLY A 1 92 ? -27.595 4.415 41.658 1.00 60.03 92 GLY A C 1
ATOM 725 O O . GLY A 1 92 ? -28.025 4.198 42.787 1.00 60.03 92 GLY A O 1
ATOM 726 N N . THR A 1 93 ? -27.118 5.609 41.296 1.00 52.44 93 THR A N 1
ATOM 727 C CA . THR A 1 93 ? -26.999 6.755 42.211 1.00 52.44 93 THR A CA 1
ATOM 728 C C . THR A 1 93 ? -28.365 7.302 42.634 1.00 52.44 93 THR A C 1
ATOM 730 O O . THR A 1 93 ? -28.571 7.551 43.818 1.00 52.44 93 THR A O 1
ATOM 733 N N . ASN A 1 94 ? -29.328 7.406 41.711 1.00 55.03 94 ASN A N 1
ATOM 734 C CA . ASN A 1 94 ? -30.679 7.897 42.022 1.00 55.03 94 ASN A CA 1
ATOM 735 C C . ASN A 1 94 ? -31.490 6.911 42.884 1.00 55.03 94 ASN A C 1
ATOM 737 O O . ASN A 1 94 ? -32.301 7.328 43.702 1.00 55.03 94 ASN A O 1
ATOM 741 N N . ASN A 1 95 ? -31.243 5.604 42.755 1.00 51.62 95 ASN A N 1
ATOM 742 C CA . ASN A 1 95 ? -31.869 4.588 43.609 1.00 51.62 95 ASN A CA 1
ATOM 743 C C . ASN A 1 95 ? -31.225 4.500 45.008 1.00 51.62 95 ASN A C 1
ATOM 745 O O . ASN A 1 95 ? -31.782 3.866 45.905 1.00 51.62 95 ASN A O 1
ATOM 749 N N . SER A 1 96 ? -30.058 5.124 45.209 1.00 45.09 96 SER A N 1
ATOM 750 C CA . SER A 1 96 ? -29.318 5.084 46.474 1.00 45.09 96 SER A CA 1
ATOM 751 C C . SER A 1 96 ? -29.761 6.156 47.481 1.00 45.09 96 SER A C 1
ATOM 753 O O . SER A 1 96 ? -29.390 6.057 48.650 1.00 45.09 96 SER A O 1
ATOM 755 N N . GLU A 1 97 ? -30.576 7.137 47.073 1.00 49.44 97 GLU A N 1
ATOM 756 C CA . GLU A 1 97 ? -31.176 8.129 47.982 1.00 49.44 97 GLU A CA 1
ATOM 757 C C . GLU A 1 97 ? -32.498 7.655 48.624 1.00 49.44 97 GLU A C 1
ATOM 759 O O . GLU A 1 97 ? -32.914 8.226 49.630 1.00 49.44 97 GLU A O 1
ATOM 764 N N . GLU A 1 98 ? -33.128 6.574 48.134 1.00 49.84 98 GLU A N 1
ATOM 765 C CA . GLU A 1 98 ? -34.437 6.110 48.642 1.00 49.84 98 GLU A CA 1
ATOM 766 C C . GLU A 1 98 ? -34.427 4.829 49.497 1.00 49.84 98 GLU A C 1
ATOM 768 O O . GLU A 1 98 ? -35.458 4.496 50.082 1.00 49.84 98 GLU A O 1
ATOM 773 N N . GLN A 1 99 ? -33.312 4.099 49.651 1.00 42.47 99 GLN A N 1
ATOM 774 C CA . GLN A 1 99 ? -33.330 2.832 50.408 1.00 42.47 99 GLN A CA 1
ATOM 775 C C . GLN A 1 99 ? -32.150 2.636 51.362 1.00 42.47 99 GLN A C 1
ATOM 777 O O . GLN A 1 99 ? -31.251 1.821 51.156 1.00 42.47 99 GLN A O 1
ATOM 782 N N . GLY A 1 100 ? -32.242 3.289 52.519 1.00 42.00 100 GLY A N 1
ATOM 783 C CA . GLY A 1 100 ? -31.580 2.842 53.742 1.00 42.00 100 GLY A CA 1
ATOM 784 C C . GLY A 1 100 ? -32.284 1.631 54.366 1.00 42.00 100 GLY A C 1
ATOM 785 O O . GLY A 1 100 ? -32.816 1.773 55.457 1.00 42.00 100 GLY A O 1
ATOM 786 N N . ALA A 1 101 ? -32.334 0.468 53.695 1.00 45.78 101 ALA A N 1
ATOM 787 C CA . ALA A 1 101 ? -32.768 -0.803 54.310 1.00 45.78 101 ALA A CA 1
ATOM 788 C C . ALA A 1 101 ? -32.561 -2.055 53.417 1.00 45.78 101 ALA A C 1
ATOM 790 O O . ALA A 1 101 ? -33.530 -2.741 53.126 1.00 45.78 101 ALA A O 1
ATOM 791 N N . ALA A 1 102 ? -31.340 -2.396 52.981 1.00 46.59 102 ALA A N 1
ATOM 792 C CA . ALA A 1 102 ? -30.963 -3.789 52.637 1.00 46.59 102 ALA A CA 1
ATOM 793 C C . ALA A 1 102 ? -29.494 -3.878 52.187 1.00 46.59 102 ALA A C 1
ATOM 795 O O . ALA A 1 102 ? -29.163 -3.823 51.005 1.00 46.59 102 ALA A O 1
ATOM 796 N N . GLN A 1 103 ? -28.589 -4.087 53.139 1.00 46.09 103 GLN A N 1
ATOM 797 C CA . GLN A 1 103 ? -27.137 -4.179 52.933 1.00 46.09 103 GLN A CA 1
ATOM 798 C C . GLN A 1 103 ? -26.655 -5.509 52.295 1.00 46.09 103 GLN A C 1
ATOM 800 O O . GLN A 1 103 ? -25.527 -5.930 52.520 1.00 46.09 103 GLN A O 1
ATOM 805 N N . GLY A 1 104 ? -27.496 -6.185 51.500 1.00 46.59 104 GLY A N 1
ATOM 806 C CA . GLY A 1 104 ? -27.197 -7.505 50.917 1.00 46.59 104 GLY A CA 1
ATOM 807 C C . GLY A 1 104 ? -27.150 -7.576 49.385 1.00 46.59 104 GLY A C 1
ATOM 808 O O . GLY A 1 104 ? -26.548 -8.501 48.853 1.00 46.59 104 GLY A O 1
ATOM 809 N N . ALA A 1 105 ? -27.751 -6.619 48.665 1.00 49.03 105 ALA A N 1
ATOM 810 C CA . ALA A 1 105 ? -27.874 -6.676 47.198 1.00 49.03 105 ALA A CA 1
ATOM 811 C C . ALA A 1 105 ? -26.913 -5.732 46.444 1.00 49.03 105 ALA A C 1
ATOM 813 O O . ALA A 1 105 ? -26.567 -5.993 45.296 1.00 49.03 105 ALA A O 1
ATOM 814 N N . VAL A 1 106 ? -26.420 -4.676 47.102 1.00 49.31 106 VAL A N 1
ATOM 815 C CA . VAL A 1 106 ? -25.532 -3.654 46.505 1.00 49.31 106 VAL A CA 1
ATOM 816 C C . VAL A 1 106 ? -24.135 -4.207 46.172 1.00 49.31 106 VAL A C 1
ATOM 818 O O . VAL A 1 106 ? -23.485 -3.746 45.239 1.00 49.31 106 VAL A O 1
ATOM 821 N N . GLY A 1 107 ? -23.678 -5.246 46.880 1.00 49.00 107 GLY A N 1
ATOM 822 C CA . GLY A 1 107 ? -22.361 -5.853 46.643 1.00 49.00 107 GLY A CA 1
ATOM 823 C C . GLY A 1 107 ? -22.241 -6.623 45.321 1.00 49.00 107 GLY A C 1
ATOM 824 O O . GLY A 1 107 ? -21.141 -6.737 44.789 1.00 49.00 107 GLY A O 1
ATOM 825 N N . VAL A 1 108 ? -23.354 -7.125 44.772 1.00 55.81 108 VAL A N 1
ATOM 826 C CA . VAL A 1 108 ? -23.352 -7.923 43.530 1.00 55.81 108 VAL A CA 1
ATOM 827 C C . VAL A 1 108 ? -23.224 -7.028 42.294 1.00 55.81 108 VAL A C 1
ATOM 829 O O . VAL A 1 108 ? -22.532 -7.391 41.346 1.00 55.81 108 VAL A O 1
ATOM 832 N N . ASP A 1 109 ? -23.828 -5.839 42.321 1.00 66.62 109 ASP A N 1
ATOM 833 C CA . ASP A 1 109 ? -23.827 -4.923 41.175 1.00 66.62 109 ASP A CA 1
ATOM 834 C C . ASP A 1 109 ? -22.484 -4.184 41.039 1.00 66.62 109 ASP A C 1
ATOM 836 O O . ASP A 1 109 ? -21.919 -4.094 39.952 1.00 66.62 109 ASP A O 1
ATOM 840 N N . VAL A 1 110 ? -21.878 -3.775 42.162 1.00 73.69 110 VAL A N 1
ATOM 841 C CA . VAL A 1 110 ? -20.536 -3.162 42.164 1.00 73.69 110 VAL A CA 1
ATOM 842 C C . VAL A 1 110 ? -19.461 -4.163 41.728 1.00 73.69 110 VAL A C 1
ATOM 844 O O . VAL A 1 110 ? -18.581 -3.813 40.945 1.00 73.69 110 VAL A O 1
ATOM 847 N N . ALA A 1 111 ? -19.549 -5.425 42.164 1.00 77.94 111 ALA A N 1
ATOM 848 C CA . ALA A 1 111 ? -18.637 -6.475 41.709 1.00 77.94 111 ALA A CA 1
ATOM 849 C C . ALA A 1 111 ? -18.782 -6.759 40.201 1.00 77.94 111 ALA A C 1
ATOM 851 O O . ALA A 1 111 ? -17.783 -6.962 39.512 1.00 77.94 111 ALA A O 1
ATOM 852 N N . GLY A 1 112 ? -20.011 -6.723 39.671 1.00 77.69 112 GLY A N 1
ATOM 853 C CA . GLY A 1 112 ? -20.273 -6.852 38.236 1.00 77.69 112 GLY A CA 1
ATOM 854 C C . GLY A 1 112 ? -19.725 -5.679 37.417 1.00 77.69 112 GLY A C 1
ATOM 855 O O . GLY A 1 112 ? -19.182 -5.890 36.332 1.00 77.69 112 GLY A O 1
ATOM 856 N N . ILE A 1 113 ? -19.814 -4.455 37.945 1.00 81.12 113 ILE A N 1
ATOM 857 C CA . ILE A 1 113 ? -19.228 -3.256 37.329 1.00 81.12 113 ILE A CA 1
ATOM 858 C C . ILE A 1 113 ? -17.697 -3.346 37.314 1.00 81.12 113 ILE A C 1
ATOM 860 O O . ILE A 1 113 ? -17.095 -3.082 36.276 1.00 81.12 113 ILE A O 1
ATOM 864 N N . LEU A 1 114 ? -17.069 -3.777 38.414 1.00 80.81 114 LEU A N 1
ATOM 865 C CA . LEU A 1 114 ? -15.615 -3.970 38.486 1.00 80.81 114 LEU A CA 1
ATOM 866 C C . LEU A 1 114 ? -15.127 -5.025 37.484 1.00 80.81 114 LEU A C 1
ATOM 868 O O . LEU A 1 114 ? -14.177 -4.773 36.753 1.00 80.81 114 LEU A O 1
ATOM 872 N N . ALA A 1 115 ? -15.827 -6.156 37.362 1.00 83.06 115 ALA A N 1
ATOM 873 C CA . ALA A 1 115 ? -15.475 -7.187 36.384 1.00 83.06 115 ALA A CA 1
ATOM 874 C C . ALA A 1 115 ? -15.581 -6.692 34.928 1.00 83.06 115 ALA A C 1
ATOM 876 O O . ALA A 1 115 ? -14.783 -7.075 34.074 1.00 83.06 115 ALA A O 1
ATOM 877 N N . ARG A 1 116 ? -16.559 -5.827 34.628 1.00 86.75 116 ARG A N 1
ATOM 878 C CA . ARG A 1 116 ? -16.679 -5.193 33.304 1.00 86.75 116 ARG A CA 1
ATOM 879 C C . ARG A 1 116 ? -15.585 -4.156 33.062 1.00 86.75 116 ARG A C 1
ATOM 881 O O . ARG A 1 116 ? -15.133 -4.032 31.929 1.00 86.75 116 ARG A O 1
ATOM 888 N N . LEU A 1 117 ? -15.164 -3.432 34.098 1.00 88.94 117 LEU A N 1
ATOM 889 C CA . LEU A 1 117 ? -14.054 -2.485 34.018 1.00 88.94 117 LEU A CA 1
ATOM 890 C C . LEU A 1 117 ? -12.738 -3.211 33.702 1.00 88.94 117 LEU A C 1
ATOM 892 O O . LEU A 1 117 ? -12.048 -2.811 32.769 1.00 88.94 117 LEU A O 1
ATOM 896 N N . ASP A 1 118 ? -12.460 -4.320 34.395 1.00 88.50 118 ASP A N 1
ATOM 897 C CA . ASP A 1 118 ? -11.292 -5.173 34.138 1.00 88.50 118 ASP A CA 1
ATOM 898 C C . ASP A 1 118 ? -11.290 -5.716 32.696 1.00 88.50 118 ASP A C 1
ATOM 900 O O . ASP A 1 118 ? -10.251 -5.767 32.032 1.00 88.50 118 ASP A O 1
ATOM 904 N N . GLU A 1 119 ? -12.461 -6.098 32.172 1.00 92.62 119 GLU A N 1
ATOM 905 C CA . GLU A 1 119 ? -12.595 -6.542 30.781 1.00 92.62 119 GLU A CA 1
ATOM 906 C C . GLU A 1 119 ? -12.303 -5.405 29.790 1.00 92.62 119 GLU A C 1
ATOM 908 O O . GLU A 1 119 ? -11.558 -5.605 28.829 1.00 92.62 119 GLU A O 1
ATOM 913 N N . VAL A 1 120 ? -12.825 -4.198 30.029 1.00 90.94 120 VAL A N 1
ATOM 914 C CA . VAL A 1 120 ? -12.534 -3.021 29.191 1.00 90.94 120 VAL A CA 1
ATOM 915 C C . VAL A 1 120 ? -11.046 -2.673 29.233 1.00 90.94 120 VAL A C 1
ATOM 917 O O . VAL A 1 120 ? -10.454 -2.401 28.188 1.00 90.94 120 VAL A O 1
ATOM 920 N N . GLU A 1 121 ? -10.412 -2.735 30.402 1.00 91.88 121 GLU A N 1
ATOM 921 C CA . GLU A 1 121 ? -8.976 -2.490 30.557 1.00 91.88 121 GLU A CA 1
ATOM 922 C C . GLU A 1 121 ? -8.142 -3.532 29.792 1.00 91.88 121 GLU A C 1
ATOM 924 O O . GLU A 1 121 ? -7.202 -3.193 29.066 1.00 91.88 121 GLU A O 1
ATOM 929 N N . SER A 1 122 ? -8.545 -4.804 29.852 1.00 92.56 122 SER A N 1
ATOM 930 C CA . SER A 1 122 ? -7.934 -5.893 29.083 1.00 92.56 122 SER A CA 1
ATOM 931 C C . SER A 1 122 ? -8.072 -5.683 27.572 1.00 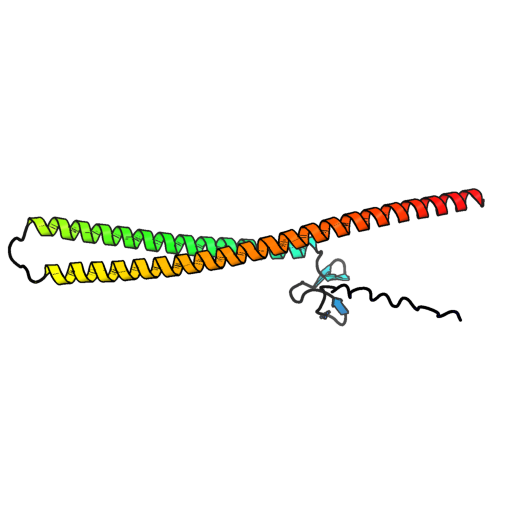92.56 122 SER A C 1
ATOM 933 O O . SER A 1 122 ? -7.105 -5.853 26.819 1.00 92.56 122 SER A O 1
ATOM 935 N N . GLN A 1 123 ? -9.256 -5.276 27.107 1.00 93.56 123 GLN A N 1
ATOM 936 C CA . GLN A 1 123 ? -9.506 -4.978 25.698 1.00 93.56 123 GLN A CA 1
ATOM 937 C C . GLN A 1 123 ? -8.693 -3.777 25.219 1.00 93.56 123 GLN A C 1
ATOM 939 O O . GLN A 1 123 ? -8.078 -3.850 24.152 1.00 93.56 123 GLN A O 1
ATOM 944 N N . LEU A 1 124 ? -8.616 -2.717 26.025 1.00 93.56 124 LEU A N 1
ATOM 945 C CA . LEU A 1 124 ? -7.806 -1.542 25.732 1.00 93.56 124 LEU A CA 1
ATOM 946 C C . LEU A 1 124 ? -6.323 -1.915 25.629 1.00 93.56 124 LEU A C 1
ATOM 948 O O . LEU A 1 124 ? -5.669 -1.551 24.657 1.00 93.56 124 LEU A O 1
ATOM 952 N N . GLY A 1 125 ? -5.813 -2.736 26.551 1.00 94.06 125 GLY A N 1
ATOM 953 C CA . GLY A 1 125 ? -4.433 -3.222 26.510 1.00 94.06 125 GLY A CA 1
ATOM 954 C C . GLY A 1 125 ? -4.128 -4.118 25.303 1.00 94.06 125 GLY A C 1
ATOM 955 O O . GLY A 1 125 ? -3.026 -4.076 24.753 1.00 94.06 125 GLY A O 1
ATOM 956 N N . ARG A 1 126 ? -5.089 -4.932 24.843 1.00 94.12 126 ARG A N 1
ATOM 957 C CA . ARG A 1 126 ? -4.947 -5.707 23.594 1.00 94.12 126 ARG A CA 1
ATOM 958 C C . ARG A 1 126 ? -4.925 -4.796 22.372 1.00 94.12 126 ARG A C 1
ATOM 960 O O . ARG A 1 126 ? -4.149 -5.040 21.447 1.00 94.12 126 ARG A O 1
ATOM 967 N N . LEU A 1 127 ? -5.775 -3.775 22.366 1.00 95.19 127 LEU A N 1
ATOM 968 C CA . LEU A 1 127 ? -5.859 -2.812 21.280 1.00 95.19 127 LEU A CA 1
ATOM 969 C C . LEU A 1 127 ? -4.582 -1.973 21.195 1.00 95.19 127 LEU A C 1
ATOM 971 O O . LEU A 1 127 ? -4.043 -1.830 20.103 1.00 95.19 127 LEU A O 1
ATOM 975 N N . ASP A 1 128 ? -4.047 -1.533 22.331 1.00 95.25 128 ASP A N 1
ATOM 976 C CA . ASP A 1 128 ? -2.788 -0.792 22.428 1.00 95.25 128 ASP A CA 1
ATOM 977 C C . ASP A 1 128 ? -1.598 -1.595 21.879 1.00 95.25 128 ASP A C 1
ATOM 979 O O . ASP A 1 128 ? -0.856 -1.121 21.016 1.00 95.25 128 ASP A O 1
ATOM 983 N N . ARG A 1 129 ? -1.478 -2.875 22.257 1.00 94.94 129 ARG A N 1
ATOM 984 C CA . ARG A 1 129 ? -0.451 -3.769 21.691 1.00 94.94 129 ARG A CA 1
ATOM 985 C C . ARG A 1 129 ? -0.621 -3.966 20.187 1.00 94.94 129 ARG A C 1
ATOM 987 O O . ARG A 1 129 ? 0.366 -3.978 19.454 1.00 94.94 129 ARG A O 1
ATOM 994 N N . LYS A 1 130 ? -1.861 -4.122 19.712 1.00 96.56 130 LYS A N 1
ATOM 995 C CA . LYS A 1 130 ? -2.157 -4.301 18.283 1.00 96.56 130 LYS A CA 1
ATOM 996 C C . LYS A 1 130 ? -1.835 -3.038 17.484 1.00 96.56 130 LYS A C 1
ATOM 998 O O . LYS A 1 130 ? -1.274 -3.143 16.395 1.00 96.56 130 LYS A O 1
ATOM 1003 N N . LEU A 1 131 ? -2.168 -1.867 18.024 1.00 95.62 131 LEU A N 1
ATOM 1004 C CA . LEU A 1 131 ? -1.832 -0.569 17.450 1.00 95.62 131 LEU A CA 1
ATOM 1005 C C . LEU A 1 131 ? -0.312 -0.401 17.382 1.00 95.62 131 LEU A C 1
ATOM 1007 O O . LEU A 1 131 ? 0.215 -0.124 16.311 1.00 95.62 131 LEU A O 1
ATOM 1011 N N . THR A 1 132 ? 0.385 -0.659 18.490 1.00 95.69 132 THR A N 1
ATOM 1012 C CA . THR A 1 132 ? 1.848 -0.582 18.579 1.00 95.69 132 THR A CA 1
ATOM 1013 C C . THR A 1 132 ? 2.522 -1.501 17.561 1.00 95.69 132 THR A C 1
ATOM 1015 O O . THR A 1 132 ? 3.396 -1.054 16.825 1.00 95.69 132 THR A O 1
ATOM 1018 N N . SER A 1 133 ? 2.077 -2.757 17.442 1.00 95.69 133 SER A N 1
ATOM 1019 C CA . SER A 1 133 ? 2.608 -3.696 16.443 1.00 95.69 133 SER A CA 1
ATOM 1020 C C . SER A 1 133 ? 2.423 -3.174 15.019 1.00 95.69 133 SER A C 1
ATOM 1022 O O . SER A 1 133 ? 3.382 -3.127 14.257 1.00 95.69 133 SER A O 1
ATOM 1024 N N . LYS A 1 134 ? 1.209 -2.730 14.667 1.00 96.25 134 LYS A N 1
ATOM 1025 C CA . LYS A 1 134 ? 0.939 -2.185 13.330 1.00 96.25 134 LYS A CA 1
ATOM 1026 C C . LYS A 1 134 ? 1.751 -0.924 13.044 1.00 96.25 134 LYS A C 1
ATOM 1028 O O . LYS A 1 134 ? 2.178 -0.722 11.914 1.00 96.25 134 LYS A O 1
ATOM 1033 N N . LEU A 1 135 ? 1.961 -0.079 14.050 1.00 95.00 135 LEU A N 1
ATOM 1034 C CA . LEU A 1 135 ? 2.756 1.136 13.917 1.00 95.00 135 LEU A CA 1
ATOM 1035 C C . LEU A 1 135 ? 4.228 0.803 13.644 1.00 95.00 135 LEU A C 1
ATOM 1037 O O . LEU A 1 135 ? 4.832 1.426 12.775 1.00 95.00 135 LEU A O 1
ATOM 1041 N N . MET A 1 136 ? 4.772 -0.226 14.301 1.00 94.31 136 MET A N 1
ATOM 1042 C CA . MET A 1 136 ? 6.111 -0.736 13.993 1.00 94.31 136 MET A CA 1
ATOM 1043 C C . MET A 1 136 ? 6.206 -1.318 12.578 1.00 94.31 136 MET A C 1
ATOM 1045 O O . MET A 1 136 ? 7.181 -1.049 11.880 1.00 94.31 136 MET A O 1
ATOM 1049 N N . ASP A 1 137 ? 5.197 -2.068 12.127 1.00 95.94 137 ASP A N 1
ATOM 1050 C CA . ASP A 1 137 ? 5.172 -2.623 10.767 1.00 95.94 137 ASP A CA 1
ATOM 1051 C C . ASP A 1 137 ? 5.142 -1.510 9.707 1.00 95.94 137 ASP A C 1
ATOM 1053 O O . ASP A 1 137 ? 5.914 -1.538 8.748 1.00 95.94 137 ASP A O 1
ATOM 1057 N N . VAL A 1 138 ? 4.302 -0.488 9.906 1.00 94.62 138 VAL A N 1
ATOM 1058 C CA . VAL A 1 138 ? 4.232 0.687 9.024 1.00 94.62 138 VAL A CA 1
ATOM 1059 C C . VAL A 1 138 ? 5.558 1.442 9.015 1.00 94.62 138 VAL A C 1
ATOM 1061 O O . VAL A 1 138 ? 6.042 1.807 7.944 1.00 94.62 138 VAL A O 1
ATOM 1064 N N . GLN A 1 139 ? 6.172 1.648 10.181 1.00 95.50 139 GLN A N 1
ATOM 1065 C CA . GLN A 1 139 ? 7.473 2.305 10.275 1.00 95.50 139 GLN A CA 1
ATOM 1066 C C . GLN A 1 139 ? 8.544 1.530 9.499 1.00 95.50 139 GLN A C 1
ATOM 1068 O O . GLN A 1 139 ? 9.302 2.123 8.734 1.00 95.50 139 GLN A O 1
ATOM 1073 N N . LYS A 1 140 ? 8.565 0.203 9.632 1.00 95.81 140 LYS A N 1
ATOM 1074 C CA . LYS A 1 140 ? 9.500 -0.652 8.902 1.00 95.81 140 LYS A CA 1
ATOM 1075 C C . LYS A 1 140 ? 9.312 -0.540 7.387 1.00 95.81 140 LYS A C 1
ATOM 1077 O O . LYS A 1 140 ? 10.284 -0.341 6.664 1.00 95.81 140 LYS A O 1
ATOM 1082 N N . VAL A 1 141 ? 8.072 -0.624 6.902 1.00 95.62 141 VAL A N 1
ATOM 1083 C CA . VAL A 1 141 ? 7.767 -0.476 5.467 1.00 95.62 141 VAL A CA 1
ATOM 1084 C C . VAL A 1 141 ? 8.169 0.911 4.959 1.00 95.62 141 VAL A C 1
ATOM 1086 O O . VAL A 1 141 ? 8.689 1.038 3.850 1.00 95.62 141 VAL A O 1
ATOM 1089 N N . PHE A 1 142 ? 7.972 1.956 5.765 1.00 95.75 142 PHE A N 1
ATOM 1090 C CA . PHE A 1 142 ? 8.396 3.311 5.425 1.00 95.75 142 PHE A CA 1
ATOM 1091 C C . PHE A 1 142 ? 9.921 3.419 5.283 1.00 95.75 142 PHE A C 1
ATOM 1093 O O . PHE A 1 142 ? 10.406 3.973 4.296 1.00 95.75 142 PHE A O 1
ATOM 1100 N N . GLU A 1 143 ? 10.683 2.850 6.220 1.00 95.50 143 GLU A N 1
ATOM 1101 C CA . GLU A 1 143 ? 12.149 2.820 6.162 1.00 95.50 143 GLU A CA 1
ATOM 1102 C C . GLU A 1 143 ? 12.659 2.044 4.935 1.00 95.50 143 GLU A C 1
ATOM 1104 O O . GLU A 1 143 ? 13.550 2.521 4.225 1.00 95.50 143 GLU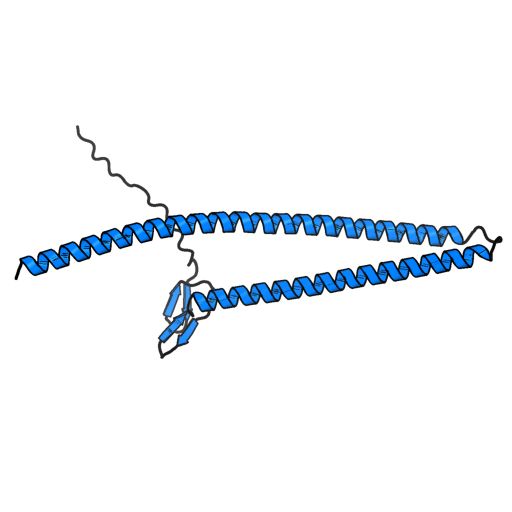 A O 1
ATOM 1109 N N . GLU A 1 144 ? 12.053 0.894 4.623 1.00 95.69 144 GLU A N 1
ATOM 1110 C CA . GLU A 1 144 ? 12.378 0.105 3.428 1.00 95.69 144 GLU A CA 1
ATOM 1111 C C . GLU A 1 144 ? 12.091 0.875 2.129 1.00 95.69 144 GLU A C 1
ATOM 1113 O O . GLU A 1 144 ? 12.922 0.896 1.216 1.00 95.69 144 GLU A O 1
ATOM 1118 N N . ASN A 1 145 ? 10.940 1.547 2.041 1.00 92.31 145 ASN A N 1
ATOM 1119 C CA . ASN A 1 145 ? 10.579 2.350 0.872 1.00 92.31 145 ASN A CA 1
ATOM 1120 C C . ASN A 1 145 ? 11.481 3.577 0.707 1.00 92.31 145 ASN A C 1
ATOM 1122 O O . ASN A 1 145 ? 11.865 3.897 -0.417 1.00 92.31 145 ASN A O 1
ATOM 1126 N N . ASN A 1 146 ? 11.877 4.225 1.803 1.00 96.06 146 ASN A N 1
ATOM 1127 C CA . ASN A 1 146 ? 12.819 5.340 1.763 1.00 96.06 146 ASN A CA 1
ATOM 1128 C C . ASN A 1 146 ? 14.192 4.900 1.224 1.00 96.06 146 ASN A C 1
ATOM 1130 O O . ASN A 1 146 ? 14.776 5.565 0.368 1.00 96.06 146 ASN A O 1
ATOM 1134 N N . LEU A 1 147 ? 14.686 3.733 1.652 1.00 95.56 147 LEU A N 1
ATOM 1135 C CA . LEU A 1 147 ? 15.938 3.175 1.134 1.00 95.56 147 LEU A CA 1
ATOM 1136 C C . LEU A 1 147 ? 15.845 2.845 -0.367 1.00 95.56 147 LEU A C 1
ATOM 1138 O O . LEU A 1 147 ? 16.781 3.105 -1.133 1.00 95.56 147 LEU A O 1
ATOM 1142 N N . ARG A 1 148 ? 14.709 2.289 -0.806 1.00 94.81 148 ARG A N 1
ATOM 1143 C CA . ARG A 1 148 ? 14.448 2.024 -2.229 1.00 94.81 148 ARG A CA 1
ATOM 1144 C C . ARG A 1 148 ? 14.414 3.313 -3.047 1.00 94.81 148 ARG A C 1
ATOM 1146 O O . ARG A 1 148 ? 15.023 3.341 -4.113 1.00 94.81 148 ARG A O 1
ATOM 1153 N N . ALA A 1 149 ? 13.778 4.370 -2.544 1.00 91.94 149 ALA A N 1
ATOM 1154 C CA . ALA A 1 149 ? 13.730 5.672 -3.209 1.00 91.94 149 ALA A CA 1
ATOM 1155 C C . ALA A 1 149 ? 15.136 6.255 -3.421 1.00 91.94 149 ALA A C 1
ATOM 1157 O O . ALA A 1 149 ? 15.488 6.599 -4.546 1.00 91.94 149 ALA A O 1
ATOM 1158 N N . GLN A 1 150 ? 15.989 6.238 -2.392 1.00 94.06 150 GLN A N 1
ATOM 1159 C CA . GLN A 1 150 ? 17.383 6.690 -2.512 1.00 94.06 150 GLN A CA 1
ATOM 1160 C C . GLN A 1 150 ? 18.199 5.856 -3.508 1.00 94.06 150 GLN A C 1
ATOM 1162 O O . GLN A 1 150 ? 19.085 6.362 -4.195 1.00 94.06 150 GLN A O 1
ATOM 1167 N N . THR A 1 151 ? 17.928 4.552 -3.584 1.00 94.19 151 THR A N 1
ATOM 1168 C CA . THR A 1 151 ? 18.588 3.674 -4.560 1.00 94.19 151 THR A CA 1
ATOM 1169 C C . THR A 1 151 ? 18.149 4.017 -5.984 1.00 94.19 151 THR A C 1
ATOM 1171 O O . THR A 1 151 ? 18.979 4.055 -6.894 1.00 94.19 151 THR A O 1
ATOM 1174 N N . LEU A 1 152 ? 16.860 4.308 -6.170 1.00 93.44 152 LEU A N 1
ATOM 1175 C CA . LEU A 1 152 ? 16.305 4.738 -7.447 1.00 93.44 152 LEU A CA 1
ATOM 1176 C C . LEU A 1 152 ? 16.922 6.070 -7.898 1.00 93.44 152 LEU A C 1
ATOM 1178 O O . LEU A 1 152 ? 17.351 6.169 -9.046 1.00 93.44 152 LEU A O 1
ATOM 1182 N N . GLU A 1 153 ? 17.040 7.048 -6.995 1.00 94.50 153 GLU A N 1
ATOM 1183 C CA . GLU A 1 153 ? 17.680 8.345 -7.266 1.00 94.50 153 GLU A CA 1
ATOM 1184 C C . GLU A 1 153 ? 19.111 8.173 -7.785 1.00 94.50 153 GLU A C 1
ATOM 1186 O O . GLU A 1 153 ? 19.441 8.681 -8.855 1.00 94.50 153 GLU A O 1
ATOM 1191 N N . LYS A 1 154 ? 19.936 7.358 -7.113 1.00 93.88 154 LYS A N 1
ATOM 1192 C CA . LYS A 1 154 ? 21.304 7.067 -7.580 1.00 93.88 154 LYS A CA 1
ATOM 1193 C C . LYS A 1 154 ? 21.323 6.422 -8.962 1.00 93.88 154 LYS A C 1
ATOM 1195 O O . LYS A 1 154 ? 22.116 6.803 -9.818 1.00 93.88 154 LYS A O 1
ATOM 1200 N N . SER A 1 155 ? 20.437 5.453 -9.202 1.00 94.31 155 SER A N 1
ATOM 1201 C CA . SER A 1 155 ? 20.356 4.796 -10.511 1.00 94.31 155 SER A CA 1
ATOM 1202 C C . SER A 1 155 ? 19.943 5.766 -11.624 1.00 94.31 155 SER A C 1
ATOM 1204 O O . SER A 1 155 ? 20.396 5.633 -12.760 1.00 94.31 155 SER A O 1
ATOM 1206 N N . PHE A 1 156 ? 19.124 6.768 -11.300 1.00 95.19 156 PHE A N 1
ATOM 1207 C CA . PHE A 1 156 ? 18.716 7.809 -12.233 1.00 95.19 156 PHE A CA 1
ATOM 1208 C C . PHE A 1 156 ? 19.871 8.764 -12.557 1.00 95.19 156 PHE A C 1
ATOM 1210 O O . PHE A 1 156 ? 20.088 9.061 -13.730 1.00 95.19 156 PHE A O 1
ATOM 1217 N N . GLU A 1 157 ? 20.661 9.178 -11.563 1.00 95.69 157 GLU A N 1
ATOM 1218 C CA . GLU A 1 157 ? 21.877 9.981 -11.773 1.00 95.69 157 GLU A CA 1
ATOM 1219 C C . GLU A 1 157 ? 22.906 9.251 -12.657 1.00 95.69 157 GLU A C 1
ATOM 1221 O O . GLU A 1 157 ? 23.501 9.833 -13.574 1.00 95.69 157 GLU A O 1
ATOM 1226 N N . GLU A 1 158 ? 23.087 7.946 -12.435 1.00 94.88 158 GLU A N 1
ATOM 1227 C CA . GLU A 1 158 ? 23.936 7.103 -13.280 1.00 94.88 158 GLU A CA 1
ATOM 1228 C C . GLU A 1 158 ? 23.414 7.042 -14.720 1.00 94.88 158 GLU A C 1
ATOM 1230 O O . GLU A 1 158 ? 24.192 7.177 -15.670 1.00 94.88 158 GLU A O 1
ATOM 1235 N N . LEU A 1 159 ? 22.101 6.869 -14.895 1.00 95.00 159 LEU A N 1
ATOM 1236 C CA . LEU A 1 159 ? 21.474 6.798 -16.212 1.00 95.00 159 LEU A CA 1
ATOM 1237 C C . LEU A 1 159 ? 21.565 8.136 -16.954 1.00 95.00 159 LEU A C 1
ATOM 1239 O O . LEU A 1 159 ? 21.878 8.155 -18.143 1.00 95.00 159 LEU A O 1
ATOM 1243 N N . GLN A 1 160 ? 21.371 9.256 -16.254 1.00 94.00 160 GLN A N 1
ATOM 1244 C CA . GLN A 1 160 ? 21.588 10.595 -16.804 1.00 94.00 160 GLN A CA 1
ATOM 1245 C C . GLN A 1 160 ? 23.027 10.760 -17.295 1.00 94.00 160 GLN A C 1
ATOM 1247 O O . GLN A 1 160 ? 23.253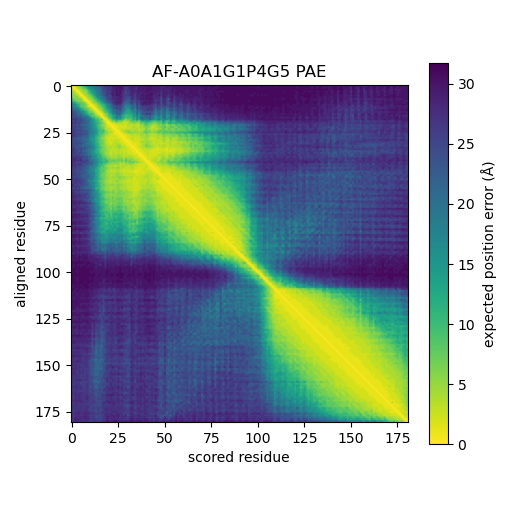 11.209 -18.417 1.00 94.00 160 GLN A O 1
ATOM 1252 N N . THR A 1 161 ? 24.006 10.331 -16.497 1.00 94.56 161 THR A N 1
ATOM 1253 C CA . THR A 1 161 ? 25.425 10.385 -16.879 1.00 94.56 161 THR A CA 1
ATOM 1254 C C . THR A 1 161 ? 25.704 9.551 -18.131 1.00 94.56 161 THR A C 1
ATOM 1256 O O . THR A 1 161 ? 26.458 9.976 -19.006 1.00 94.56 161 THR A O 1
ATOM 1259 N N . GLN A 1 162 ? 25.104 8.362 -18.244 1.00 93.62 162 GLN A N 1
ATOM 1260 C CA . GLN A 1 162 ? 25.232 7.528 -19.442 1.00 93.62 162 GLN A CA 1
ATOM 1261 C C . GLN A 1 162 ? 24.595 8.185 -20.669 1.00 93.62 162 GLN A C 1
ATOM 1263 O O . GLN A 1 162 ? 25.183 8.143 -21.748 1.00 93.62 162 GLN A O 1
ATOM 1268 N N . PHE A 1 163 ? 23.438 8.827 -20.505 1.00 94.69 163 PHE A N 1
ATOM 1269 C CA . PHE A 1 163 ? 22.767 9.540 -21.586 1.00 94.69 163 PHE A CA 1
ATOM 1270 C C . PHE A 1 163 ? 23.622 10.694 -22.125 1.00 94.69 163 PHE A C 1
ATOM 1272 O O . PHE A 1 163 ? 23.780 10.812 -23.336 1.00 94.69 163 PHE A O 1
ATOM 1279 N N . PHE A 1 164 ? 24.251 11.483 -21.246 1.00 94.62 164 PHE A N 1
ATOM 1280 C CA . PHE A 1 164 ? 25.169 12.549 -21.664 1.00 94.62 164 PHE A CA 1
ATOM 1281 C C . PHE A 1 164 ? 26.361 12.024 -22.473 1.00 94.62 164 PHE A C 1
ATOM 1283 O O . PHE A 1 164 ? 26.729 12.626 -23.477 1.00 94.62 164 PHE A O 1
ATOM 1290 N N . LYS A 1 165 ? 26.942 10.884 -22.080 1.00 94.50 165 LYS A N 1
ATOM 1291 C CA . LYS A 1 165 ? 28.044 10.262 -22.836 1.00 94.50 165 LYS A CA 1
ATOM 1292 C C . LYS A 1 165 ? 27.601 9.793 -24.220 1.00 94.50 165 LYS A C 1
ATOM 1294 O O . LYS A 1 165 ? 28.312 10.002 -25.194 1.00 94.50 165 LYS A O 1
ATOM 1299 N N . LEU A 1 166 ? 26.428 9.167 -24.304 1.00 94.12 166 LEU A N 1
ATOM 1300 C CA . LEU A 1 166 ? 25.846 8.739 -25.577 1.00 94.12 166 LEU A CA 1
ATOM 1301 C C . LEU A 1 166 ? 25.575 9.928 -26.503 1.00 94.12 166 LEU A C 1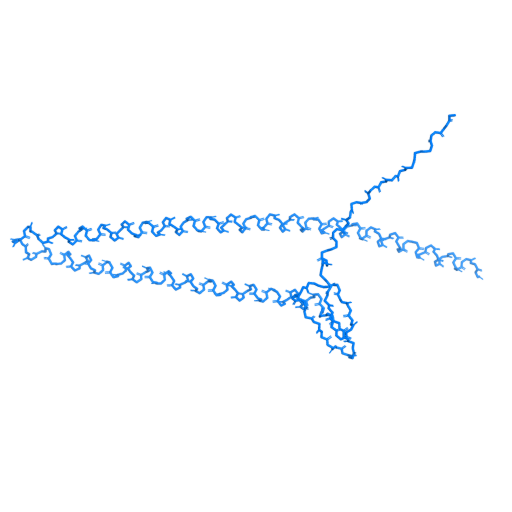
ATOM 1303 O O . LEU A 1 166 ? 25.864 9.842 -27.692 1.00 94.12 166 LEU A O 1
ATOM 1307 N N . ASP A 1 167 ? 25.057 11.033 -25.968 1.00 93.56 167 ASP A N 1
ATOM 1308 C CA . ASP A 1 167 ? 24.818 12.259 -26.735 1.00 93.56 167 ASP A CA 1
ATOM 1309 C C . ASP A 1 167 ? 26.128 12.840 -27.301 1.00 93.56 167 ASP A C 1
ATOM 1311 O O . ASP A 1 167 ? 26.210 13.172 -28.485 1.00 93.56 167 ASP A O 1
ATOM 1315 N N . GLU A 1 168 ? 27.197 12.854 -26.497 1.00 93.38 168 GLU A N 1
ATOM 1316 C CA . GLU A 1 168 ? 28.535 13.268 -26.933 1.00 93.38 168 GLU A CA 1
ATOM 1317 C C . GLU A 1 168 ? 29.099 12.353 -28.037 1.00 93.38 168 GLU A C 1
ATOM 1319 O O . GLU A 1 168 ? 29.610 12.836 -29.052 1.00 93.38 168 GLU A O 1
ATOM 1324 N N . GLU A 1 169 ? 28.963 11.030 -27.891 1.00 94.25 169 GLU A N 1
ATOM 1325 C CA . GLU A 1 169 ? 29.394 10.056 -28.903 1.00 94.25 169 GLU A CA 1
ATOM 1326 C C . GLU A 1 169 ? 28.617 10.199 -30.219 1.00 94.25 169 GLU A C 1
ATOM 1328 O O . GLU A 1 169 ? 29.211 10.158 -31.303 1.00 94.25 169 GLU A O 1
ATOM 1333 N N . VAL A 1 170 ? 27.299 10.406 -30.145 1.00 94.12 170 VAL A N 1
ATOM 1334 C CA . VAL A 1 170 ? 26.453 10.674 -31.316 1.00 94.12 170 VAL A CA 1
ATOM 1335 C C . VAL A 1 170 ? 26.894 11.964 -32.004 1.00 94.12 170 VAL A C 1
ATOM 1337 O O . VAL A 1 170 ? 27.036 11.979 -33.232 1.00 94.12 170 VAL A O 1
ATOM 1340 N N . GLY A 1 171 ? 27.182 13.016 -31.233 1.00 91.81 171 GLY A N 1
ATOM 1341 C CA . GLY A 1 171 ? 27.745 14.266 -31.740 1.00 91.81 171 GLY A CA 1
ATOM 1342 C C . GLY A 1 171 ? 29.064 14.047 -32.486 1.00 91.81 171 GLY A C 1
ATOM 1343 O O . GLY A 1 171 ? 29.210 14.483 -33.630 1.00 91.81 171 GLY A O 1
ATOM 1344 N N . TYR A 1 172 ? 29.995 13.294 -31.896 1.00 90.88 172 TYR A N 1
ATOM 1345 C CA . TYR A 1 172 ? 31.279 12.971 -32.524 1.00 90.88 172 TYR A CA 1
ATOM 1346 C C . TYR A 1 172 ? 31.118 12.192 -33.839 1.00 90.88 172 TYR A C 1
ATOM 1348 O O . TYR A 1 172 ? 31.785 12.492 -34.835 1.00 90.88 172 TYR A O 1
ATOM 1356 N N . ILE A 1 173 ? 30.220 11.202 -33.874 1.00 92.00 173 ILE A N 1
ATOM 1357 C CA . ILE A 1 173 ? 29.934 10.434 -35.093 1.00 92.00 173 ILE A CA 1
ATOM 1358 C C . ILE A 1 173 ? 29.357 11.345 -36.183 1.00 92.00 173 ILE A C 1
ATOM 1360 O O . ILE A 1 173 ? 29.787 11.254 -37.337 1.00 92.00 173 ILE A O 1
ATOM 1364 N N . ALA A 1 174 ? 28.427 12.236 -35.834 1.00 90.25 174 ALA A N 1
ATOM 1365 C CA . ALA A 1 174 ? 27.821 13.173 -36.777 1.00 90.25 174 ALA A CA 1
ATOM 1366 C C . ALA A 1 174 ? 28.853 14.151 -37.372 1.00 90.25 174 ALA A C 1
ATOM 1368 O O . ALA A 1 174 ? 28.868 14.372 -38.587 1.00 90.25 174 ALA A O 1
ATOM 1369 N N . GLU A 1 175 ? 29.758 14.682 -36.546 1.00 88.62 175 GLU A N 1
ATOM 1370 C CA . GLU A 1 175 ? 30.851 15.567 -36.973 1.00 88.62 175 GLU A CA 1
ATOM 1371 C C . GLU A 1 175 ? 31.821 14.837 -37.919 1.00 88.62 175 GLU A C 1
ATOM 1373 O O . GLU A 1 175 ? 32.179 15.335 -38.990 1.00 88.62 175 GLU A O 1
ATOM 1378 N N . LYS A 1 176 ? 32.193 13.598 -37.571 1.00 89.12 176 LYS A N 1
ATOM 1379 C CA . LYS A 1 176 ? 33.078 12.755 -38.384 1.00 89.12 176 LYS A CA 1
ATOM 1380 C C . LYS A 1 176 ? 32.471 12.418 -39.745 1.00 89.12 176 LYS A C 1
ATOM 1382 O O . LYS A 1 176 ? 33.197 12.390 -40.736 1.00 89.12 176 LYS A O 1
ATOM 1387 N N . GLN A 1 177 ? 31.160 12.175 -39.813 1.00 84.75 177 GLN A N 1
ATOM 1388 C CA . GLN A 1 177 ? 30.472 11.957 -41.086 1.00 84.75 177 GLN A CA 1
ATOM 1389 C C . GLN A 1 177 ? 30.445 13.223 -41.948 1.00 84.75 177 GLN A C 1
ATOM 1391 O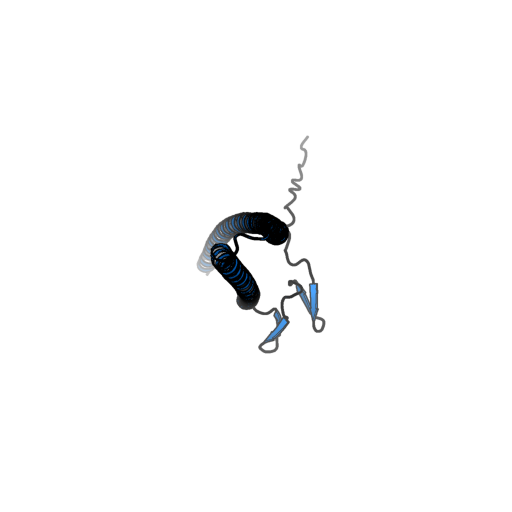 O . GLN A 1 177 ? 30.654 13.112 -43.151 1.00 84.75 177 GLN A O 1
ATOM 1396 N N . ARG A 1 178 ? 30.272 14.419 -41.365 1.00 79.75 178 ARG A N 1
ATOM 1397 C CA . ARG A 1 178 ? 30.373 15.684 -42.120 1.00 79.75 178 ARG A CA 1
ATOM 1398 C C . ARG A 1 178 ? 31.764 15.947 -42.676 1.00 79.75 178 ARG A C 1
ATOM 1400 O O . ARG A 1 178 ? 31.866 16.472 -43.770 1.00 79.75 178 ARG A O 1
ATOM 1407 N N . SER A 1 179 ? 32.819 15.607 -41.941 1.00 79.25 179 SER A N 1
ATOM 1408 C CA . SER A 1 179 ? 34.196 15.830 -42.402 1.00 79.25 179 SER A CA 1
ATOM 1409 C C . SER A 1 179 ? 34.648 14.850 -43.497 1.00 79.25 179 SER A C 1
ATOM 1411 O O . SER A 1 179 ? 35.720 15.049 -44.068 1.00 79.25 179 SER A O 1
ATOM 1413 N N . ALA A 1 180 ? 33.902 13.768 -43.738 1.00 72.31 180 ALA A N 1
ATOM 1414 C CA . ALA A 1 180 ? 34.254 12.715 -44.693 1.00 72.31 180 ALA A CA 1
ATOM 1415 C C . ALA A 1 180 ? 33.607 12.884 -46.084 1.00 72.31 180 ALA A C 1
ATOM 1417 O O . ALA A 1 180 ? 33.938 12.115 -46.988 1.00 72.31 180 ALA A O 1
ATOM 1418 N N . TYR A 1 181 ? 32.714 13.865 -46.250 1.00 56.09 181 TYR A N 1
ATOM 1419 C CA . TYR A 1 181 ? 32.083 14.266 -47.514 1.00 56.09 181 TYR A CA 1
ATOM 1420 C C . TYR A 1 181 ? 32.491 15.695 -47.879 1.00 56.09 181 TYR A C 1
ATOM 1422 O O . TYR A 1 181 ? 32.555 15.977 -49.096 1.00 56.09 181 TYR A O 1
#

Secondary structure (DSSP, 8-state):
----------------S---EEEETTEEEES-TT--EEEETTEEEEPPHHHHHHHHHHHHHHHHHHHHHHHHHHHHHHHHHHHHHHHHHHHHHHHTSS--S-TTSHHHHHHHHHHHHHHHHHHHHHHHHHHHHHHHHHHHHHHHHHHHHHHHHHHHHHHHHHHHHHHHHHHHHHHHHHTT-

Radius of gyration: 33.87 Å; Cα contacts (8 Å, |Δi|>4): 47; chains: 1; bounding box: 92×35×102 Å

pLDDT: mean 80.31, std 18.22, range [35.56, 96.56]

Mean predicted aligned error: 19.04 Å